Protein AF-A0A151N5B2-F1 (afdb_monomer_lite)

pLDDT: mean 74.44, std 22.33, range [26.2, 98.25]

Sequence (273 aa):
MKNPDKTVPIPEKLSEWAPRPPPEFVRDVMGSSAGAGSGEFHVYRHLRRREYQRQDFMDAMAEKQKLDEEFQKKLERNKMIAEEQTAKRRKKRQKLKEKKLLAKKSKLEQKKEKESDQSQEQQSMASAARPGPAVLSISFIMSSELNVPVDPSTPACCSEPGTKGMDYRDWVRRSYLELVTSNHHSVQALSWRKLYLSRAKLKASSRTSALLSGFAMVAMVEVQLEMQYKYPQMLLIAFSACTTVLVAVHLFALLISTCILPNVEAERTCICF

Organism: Alligator mississippiensis (NCBI:txid8496)

Secondary structure (DSSP, 8-state):
---SSSPP-PPPPPPPP-PPPPPS--S----TT----TTHHHHHHHHHHHHHHHHHHHHHHHHHHHHHHHHHHHHHHHHHHHHHHHHHHHHHHHHHHHHHHHHHHHHHHHHHHHHHTT--S----------------------------------------------HHHHHHHHHHHHHHHHHHHHHHHHHHHHHHHHHHHHHHHHHHHHHHHHHHHHHHH----TTS---HHHHHHHHHHHHHHHHHHHHHHHHHHHHHHHHHHHHHTT--

Radius of gyration: 46.11 Å; chains: 1; bounding box: 113×101×115 Å

Foldseek 3Di:
DVDPPDDDDDDDDDDDDAQDDDDPDDPPDDDPPDDDDPCVVVVCVVVVVSVVVNVVVVVVVVVVVVVVVVVVVVVVVVVVVVVVVVVVVVVVVVVVVVVVVVVVVVVVVVVVVVVVVVPPDDDDDDDDDDDDDDDDDDDDDDDDDDDDDDDDDDDDDDDDDDPPDQDVVNVVVVVVVVVVVVVVVVVVVVVVVVLVVVVVCLVVLLVVLVVVLVVVVVVVVVPPPDPPDDDDPVVVVVVVVVNVVSVVVSVVSVVCSVVVVCVSVVVVVVVVD

Structure (mmCIF, N/CA/C/O backbone):
data_AF-A0A151N5B2-F1
#
_entry.id   AF-A0A151N5B2-F1
#
loop_
_atom_site.group_PDB
_atom_site.id
_atom_site.type_symbol
_atom_site.label_atom_id
_atom_site.label_alt_id
_atom_site.label_comp_id
_atom_site.label_asym_id
_atom_site.label_entity_id
_atom_site.label_seq_id
_atom_site.pdbx_PDB_ins_code
_atom_site.Cartn_x
_atom_site.Cartn_y
_atom_site.Cartn_z
_atom_site.occupancy
_atom_site.B_iso_or_equiv
_atom_site.auth_seq_id
_atom_site.auth_comp_id
_atom_site.auth_asym_id
_atom_site.auth_atom_id
_atom_site.pdbx_PDB_model_num
ATOM 1 N N . MET A 1 1 ? -52.569 -18.356 -12.557 1.00 65.75 1 MET A N 1
ATOM 2 C CA . MET A 1 1 ? -51.174 -18.537 -13.024 1.00 65.75 1 MET A CA 1
ATOM 3 C C . MET A 1 1 ? -51.144 -19.588 -14.118 1.00 65.75 1 MET A C 1
ATOM 5 O O . MET A 1 1 ? -51.869 -20.562 -13.998 1.00 65.75 1 MET A O 1
ATOM 9 N N . LYS A 1 2 ? -50.338 -19.394 -15.172 1.00 86.00 2 LYS A N 1
ATOM 10 C CA . LYS A 1 2 ? -50.250 -20.341 -16.301 1.00 86.00 2 LYS A CA 1
ATOM 11 C C . LYS A 1 2 ? -49.491 -21.638 -15.967 1.00 86.00 2 LYS A C 1
ATOM 13 O O . LYS A 1 2 ? -49.778 -22.638 -16.597 1.00 86.00 2 LYS A O 1
ATOM 18 N N . ASN A 1 3 ? -48.578 -21.624 -14.984 1.00 85.12 3 ASN A N 1
ATOM 19 C CA . ASN A 1 3 ? -47.790 -22.786 -14.540 1.00 85.12 3 ASN A CA 1
ATOM 20 C C . ASN A 1 3 ? -47.617 -22.757 -13.005 1.00 85.12 3 ASN A C 1
ATOM 22 O O . ASN A 1 3 ? -46.741 -22.033 -12.531 1.00 85.12 3 ASN A O 1
ATOM 26 N N . PRO A 1 4 ? -48.457 -23.460 -12.228 1.00 83.50 4 PRO A N 1
ATOM 27 C CA . PRO A 1 4 ? -48.393 -23.450 -10.763 1.00 83.50 4 PRO A CA 1
ATOM 28 C C . PRO A 1 4 ? -47.302 -24.365 -10.178 1.00 83.50 4 PRO A C 1
ATOM 30 O O . PRO A 1 4 ? -46.774 -24.046 -9.120 1.00 83.50 4 PRO A O 1
ATOM 33 N N . ASP A 1 5 ? -46.913 -25.436 -10.877 1.00 89.44 5 ASP A N 1
ATOM 34 C CA . ASP A 1 5 ? -45.924 -26.419 -10.387 1.00 89.44 5 ASP A CA 1
ATOM 35 C C . ASP A 1 5 ? -44.463 -25.998 -10.623 1.00 89.44 5 ASP A C 1
ATOM 37 O O . ASP A 1 5 ? -43.523 -26.642 -10.156 1.00 89.44 5 ASP A O 1
ATOM 41 N N . LYS A 1 6 ? -44.242 -24.908 -11.367 1.00 87.50 6 LYS A N 1
ATOM 42 C CA . LYS A 1 6 ? -42.899 -24.388 -11.629 1.00 87.50 6 LYS A CA 1
ATOM 43 C C . LYS A 1 6 ? -42.409 -23.626 -10.399 1.00 87.50 6 LYS A C 1
ATOM 45 O O . LYS A 1 6 ? -42.968 -22.583 -10.060 1.00 87.50 6 LYS A O 1
ATOM 50 N N . THR A 1 7 ? -41.339 -24.110 -9.770 1.00 84.25 7 THR A N 1
ATOM 51 C CA . THR A 1 7 ? -40.700 -23.407 -8.652 1.00 84.25 7 THR A CA 1
ATOM 52 C C . THR A 1 7 ? -40.259 -22.010 -9.086 1.00 84.25 7 THR A C 1
ATOM 54 O O . THR A 1 7 ? -39.689 -21.806 -10.162 1.00 84.25 7 THR A O 1
ATOM 57 N N . VAL A 1 8 ? -40.573 -21.017 -8.255 1.00 83.94 8 VAL A N 1
ATOM 58 C CA . VAL A 1 8 ? -40.179 -19.629 -8.501 1.00 83.94 8 VAL A CA 1
ATOM 59 C C . VAL A 1 8 ? -38.698 -19.490 -8.140 1.00 83.94 8 VAL A C 1
ATOM 61 O O . VAL A 1 8 ? -38.343 -19.778 -6.996 1.00 83.94 8 VAL A O 1
ATOM 64 N N . PRO A 1 9 ? -37.822 -19.058 -9.066 1.00 85.44 9 PRO A N 1
ATOM 65 C CA . PRO A 1 9 ? -36.424 -18.818 -8.742 1.00 85.44 9 PRO A CA 1
ATOM 66 C C . PRO A 1 9 ? -36.327 -17.576 -7.851 1.00 85.44 9 PRO A C 1
ATOM 68 O O . PRO A 1 9 ? -36.446 -16.445 -8.322 1.00 85.44 9 PRO A O 1
ATOM 71 N N . ILE A 1 10 ? -36.143 -17.793 -6.549 1.00 87.25 10 ILE A N 1
ATOM 72 C CA . ILE A 1 10 ? -35.771 -16.730 -5.616 1.00 87.25 10 ILE A CA 1
ATOM 73 C C . ILE A 1 10 ? -34.287 -16.438 -5.861 1.00 87.25 10 ILE A C 1
ATOM 75 O O . ILE A 1 10 ? -33.490 -17.376 -5.808 1.00 87.25 10 ILE A O 1
ATOM 79 N N . PRO A 1 11 ? -33.891 -15.184 -6.147 1.00 86.62 11 PRO A N 1
ATOM 80 C CA . PRO A 1 11 ? -32.489 -14.859 -6.355 1.00 86.62 11 PRO A CA 1
ATOM 81 C C . PRO A 1 11 ? -31.681 -15.195 -5.102 1.00 86.62 11 PRO A C 1
ATOM 83 O O . PRO A 1 11 ? -31.911 -14.631 -4.030 1.00 86.62 11 PRO A O 1
ATOM 86 N N . GLU A 1 12 ? -30.736 -16.120 -5.233 1.00 86.50 12 GLU A N 1
ATOM 87 C CA . GLU A 1 12 ? -29.731 -16.342 -4.200 1.00 86.50 12 GLU A CA 1
ATOM 88 C C . GLU A 1 12 ? -28.849 -15.097 -4.061 1.00 86.50 12 GLU A C 1
ATOM 90 O O . GLU A 1 12 ? -28.750 -14.272 -4.978 1.00 86.50 12 GLU A O 1
ATOM 95 N N . LYS A 1 13 ? -28.196 -14.945 -2.902 1.00 88.69 13 LYS A N 1
ATOM 96 C CA . LYS A 1 13 ? -27.242 -13.851 -2.698 1.00 88.69 13 LYS A CA 1
ATOM 97 C C . LYS A 1 13 ? -26.213 -13.867 -3.833 1.00 88.69 13 LYS A C 1
ATOM 99 O O . LYS A 1 13 ? -25.568 -14.884 -4.082 1.00 88.69 13 LYS A O 1
ATOM 104 N N . LEU A 1 14 ? -26.072 -12.741 -4.527 1.00 88.62 14 LEU A N 1
ATOM 105 C CA . LEU A 1 14 ? -25.078 -12.615 -5.585 1.00 88.62 14 LEU A CA 1
ATOM 106 C C . LEU A 1 14 ? -23.693 -12.843 -4.974 1.00 88.62 14 LEU A C 1
ATOM 108 O O . LEU A 1 14 ? -23.345 -12.219 -3.970 1.00 88.62 14 LEU A O 1
ATOM 112 N N . SER A 1 15 ? -22.916 -13.750 -5.568 1.00 85.44 15 SER A N 1
ATOM 113 C CA . SER A 1 15 ? -21.500 -13.880 -5.229 1.00 85.44 15 SER A CA 1
ATOM 114 C C . SER A 1 15 ? -20.824 -12.544 -5.494 1.00 85.44 15 SER A C 1
ATOM 116 O O . SER A 1 15 ? -20.953 -11.991 -6.589 1.00 85.44 15 SER A O 1
ATOM 118 N N . GLU A 1 16 ? -20.074 -12.047 -4.515 1.00 87.00 16 GLU A N 1
ATOM 119 C CA . GLU A 1 16 ? -19.197 -10.905 -4.743 1.00 87.00 16 GLU A CA 1
ATOM 120 C C . GLU A 1 16 ? -18.199 -11.273 -5.850 1.00 87.00 16 GLU A C 1
ATOM 122 O O . GLU A 1 16 ? -17.770 -12.428 -5.973 1.00 87.00 16 GLU A O 1
ATOM 127 N N . TRP A 1 17 ? -17.894 -10.306 -6.716 1.00 88.12 17 TRP A N 1
ATOM 128 C CA . TRP A 1 17 ? -16.917 -10.515 -7.774 1.00 88.12 17 TRP A CA 1
ATOM 129 C C . TRP A 1 17 ? -15.559 -10.793 -7.129 1.00 88.12 17 TRP A C 1
ATOM 131 O O . TRP A 1 17 ? -15.080 -9.980 -6.345 1.00 88.12 17 TRP A O 1
ATOM 141 N N . ALA A 1 18 ? -14.951 -11.928 -7.462 1.00 90.69 18 ALA A N 1
ATOM 142 C CA . ALA A 1 18 ? -13.637 -12.313 -6.970 1.00 90.69 18 ALA A CA 1
ATOM 143 C C . ALA A 1 18 ? -12.657 -12.455 -8.143 1.00 90.69 18 ALA A C 1
ATOM 145 O O . ALA A 1 18 ? -13.041 -12.952 -9.214 1.00 90.69 18 ALA A O 1
ATOM 146 N N . PRO A 1 19 ? -11.382 -12.059 -7.966 1.00 92.69 19 PRO A N 1
ATOM 147 C CA . PRO A 1 19 ? -10.365 -12.295 -8.971 1.00 92.69 19 PRO A CA 1
ATOM 148 C C . PRO A 1 19 ? -10.234 -13.799 -9.208 1.00 92.69 19 PRO A C 1
ATOM 150 O O . PRO A 1 19 ? -10.258 -14.614 -8.285 1.00 92.69 19 PRO A O 1
ATOM 153 N N . ARG A 1 20 ? -10.110 -14.180 -10.479 1.00 90.69 20 ARG A N 1
ATOM 154 C CA . ARG A 1 20 ? -9.935 -15.585 -10.850 1.00 90.69 20 ARG A CA 1
ATOM 155 C C . ARG A 1 20 ? -8.595 -16.081 -10.297 1.00 90.69 20 ARG A C 1
ATOM 157 O O . ARG A 1 20 ? -7.610 -15.347 -10.418 1.00 90.69 20 ARG A O 1
ATOM 164 N N . PRO A 1 21 ? -8.533 -17.303 -9.740 1.00 91.50 21 PRO A N 1
ATOM 165 C CA . PRO A 1 21 ? -7.261 -17.865 -9.318 1.00 91.50 21 PRO A CA 1
ATOM 166 C C . PRO A 1 21 ? -6.320 -17.964 -10.529 1.00 91.50 21 PRO A C 1
ATOM 168 O O . PRO A 1 21 ? -6.788 -18.228 -11.646 1.00 91.50 21 PRO A O 1
ATOM 171 N N . PRO A 1 22 ? -5.014 -17.711 -10.343 1.00 91.25 22 PRO A N 1
ATOM 172 C CA . PRO A 1 22 ? -4.045 -17.881 -11.414 1.00 91.25 22 PRO A CA 1
ATOM 173 C C . PRO A 1 22 ? -4.039 -19.345 -11.887 1.00 91.25 22 PRO A C 1
ATOM 175 O O . PRO A 1 22 ? -4.263 -20.247 -11.077 1.00 91.25 22 PRO A O 1
ATOM 178 N N . PRO A 1 23 ? -3.824 -19.599 -13.190 1.00 92.50 23 PRO A N 1
ATOM 179 C CA . PRO A 1 23 ? -3.704 -20.961 -13.693 1.00 92.50 23 PRO A CA 1
ATOM 180 C C . PRO A 1 23 ? -2.487 -21.642 -13.060 1.00 92.50 23 PRO A C 1
ATOM 182 O O . PRO A 1 23 ? -1.436 -21.023 -12.922 1.00 92.50 23 PRO A O 1
ATOM 185 N N . GLU A 1 24 ? -2.637 -22.915 -12.700 1.00 93.50 24 GLU A N 1
ATOM 186 C CA . GLU A 1 24 ? -1.578 -23.689 -12.043 1.00 93.50 24 GLU A CA 1
ATOM 187 C C . GLU A 1 24 ? -0.380 -23.933 -12.972 1.00 93.50 24 GLU A C 1
ATOM 189 O O . GLU A 1 24 ? 0.768 -23.774 -12.571 1.00 93.50 24 GLU A O 1
ATOM 194 N N . PHE A 1 25 ? -0.650 -24.255 -14.241 1.00 93.00 25 PHE A N 1
ATOM 195 C CA . PHE A 1 25 ? 0.376 -24.510 -15.246 1.00 93.00 25 PHE A CA 1
ATOM 196 C C . PHE A 1 25 ? 0.172 -23.622 -16.467 1.00 93.00 25 PHE A C 1
ATOM 198 O O . PHE A 1 25 ? -0.888 -23.637 -17.101 1.00 93.00 25 PHE A O 1
ATOM 205 N N . VAL A 1 26 ? 1.222 -22.891 -16.825 1.00 90.75 26 VAL A N 1
ATOM 206 C CA . VAL A 1 26 ? 1.322 -22.140 -18.078 1.00 90.75 26 VAL A CA 1
ATOM 207 C C . VAL A 1 26 ? 2.091 -23.020 -19.060 1.00 90.75 26 VAL A C 1
ATOM 209 O O . VAL A 1 26 ? 3.215 -23.427 -18.779 1.00 90.75 26 VAL A O 1
ATOM 212 N N . ARG A 1 27 ? 1.457 -23.399 -20.173 1.00 93.50 27 ARG A N 1
ATOM 213 C CA . ARG A 1 27 ? 2.009 -24.387 -21.125 1.00 93.50 27 ARG A CA 1
ATOM 214 C C . ARG A 1 27 ? 2.797 -23.740 -22.263 1.00 93.50 27 ARG A C 1
ATOM 216 O O . ARG A 1 27 ? 3.576 -24.406 -22.928 1.00 93.50 27 ARG A O 1
ATOM 223 N N . ASP A 1 28 ? 2.570 -22.457 -22.481 1.00 88.56 28 ASP A N 1
ATOM 224 C CA . ASP A 1 28 ? 3.069 -21.618 -23.568 1.00 88.56 28 ASP A CA 1
ATOM 225 C C . ASP A 1 28 ? 4.294 -20.783 -23.158 1.00 88.56 28 ASP A C 1
ATOM 227 O O . ASP A 1 28 ? 4.573 -19.738 -23.741 1.00 88.56 28 ASP A O 1
ATOM 231 N N . VAL A 1 29 ? 5.048 -21.245 -22.155 1.00 88.06 29 VAL A N 1
ATOM 232 C CA . VAL A 1 29 ? 6.272 -20.574 -21.704 1.00 88.06 29 VAL A CA 1
ATOM 233 C C . VAL A 1 29 ? 7.369 -20.757 -22.754 1.00 88.06 29 VAL A C 1
ATOM 235 O O . VAL A 1 29 ? 7.849 -21.867 -22.987 1.00 88.06 29 VAL A O 1
ATOM 238 N N . MET A 1 30 ? 7.776 -19.656 -23.385 1.00 87.62 30 MET A N 1
ATOM 239 C CA . MET A 1 30 ? 8.939 -19.619 -24.272 1.00 87.62 30 MET A CA 1
ATOM 240 C C . MET A 1 30 ? 10.235 -19.515 -23.446 1.00 87.62 30 MET A C 1
ATOM 242 O O . MET A 1 30 ? 10.222 -19.002 -22.329 1.00 87.62 30 MET A O 1
ATOM 246 N N . GLY A 1 31 ? 11.352 -20.037 -23.969 1.00 91.38 31 GLY A N 1
ATOM 247 C CA . GLY A 1 31 ? 12.619 -20.141 -23.231 1.00 91.38 31 GLY A CA 1
ATOM 248 C C . GLY A 1 31 ? 13.131 -18.807 -22.667 1.00 91.38 31 GLY A C 1
ATOM 249 O O . GLY A 1 31 ? 12.944 -17.757 -23.272 1.00 91.38 31 GLY A O 1
ATOM 250 N N . SER A 1 32 ? 13.831 -18.851 -21.529 1.00 89.50 32 SER A N 1
ATOM 251 C CA . SER A 1 32 ? 14.216 -17.655 -20.757 1.00 89.50 32 SER A CA 1
ATOM 252 C C . SER A 1 32 ? 15.146 -16.677 -21.487 1.00 89.50 32 SER A C 1
ATOM 254 O O . SER A 1 32 ? 15.187 -15.502 -21.138 1.00 89.50 32 SER A O 1
ATOM 256 N N . SER A 1 33 ? 15.907 -17.149 -22.478 1.00 90.19 33 SER A N 1
ATOM 257 C CA . SER A 1 33 ? 16.785 -16.329 -23.328 1.00 90.19 33 SER A CA 1
ATOM 258 C C . SER A 1 33 ? 16.165 -15.978 -24.685 1.00 90.19 33 SER A C 1
ATOM 260 O O . SER A 1 33 ? 16.836 -15.387 -25.532 1.00 90.19 33 SER A O 1
ATOM 262 N N . ALA A 1 34 ? 14.908 -16.359 -24.924 1.00 89.12 34 ALA A N 1
ATOM 263 C CA . ALA A 1 34 ? 14.230 -16.061 -26.174 1.00 89.12 34 ALA A CA 1
ATOM 264 C C . ALA A 1 34 ? 13.897 -14.562 -26.277 1.00 89.12 34 ALA A C 1
ATOM 266 O O . ALA A 1 34 ? 13.601 -13.896 -25.285 1.00 89.12 34 ALA A O 1
ATOM 267 N N . GLY A 1 35 ? 13.959 -14.021 -27.496 1.00 87.56 35 GLY A N 1
ATOM 268 C CA . GLY A 1 35 ? 13.628 -12.621 -27.766 1.00 87.56 35 GLY A CA 1
ATOM 269 C C . GLY A 1 35 ? 12.133 -12.317 -27.619 1.00 87.56 35 GLY A C 1
ATOM 270 O O . GLY A 1 35 ? 11.296 -13.216 -27.559 1.00 87.56 35 GLY A O 1
ATOM 271 N N . ALA A 1 36 ? 11.784 -11.029 -27.604 1.00 90.56 36 ALA A N 1
ATOM 272 C CA . ALA A 1 36 ? 10.392 -10.592 -27.531 1.00 90.56 36 ALA A CA 1
ATOM 273 C C . ALA A 1 36 ? 9.613 -11.003 -28.796 1.00 90.56 36 ALA A C 1
ATOM 275 O O . ALA A 1 36 ? 9.904 -10.539 -29.899 1.00 90.56 36 ALA A O 1
ATOM 276 N N . GLY A 1 37 ? 8.613 -11.870 -28.626 1.00 90.00 37 GLY A N 1
ATOM 277 C CA . GLY A 1 37 ? 7.688 -12.256 -29.692 1.00 90.00 37 GLY A CA 1
ATOM 278 C C . GLY A 1 37 ? 6.615 -11.192 -29.952 1.00 90.00 37 GLY A C 1
ATOM 279 O O . GLY A 1 37 ? 6.340 -10.337 -29.111 1.00 90.00 37 GLY A O 1
ATOM 280 N N . SER A 1 38 ? 5.936 -11.275 -31.098 1.00 93.56 38 SER A N 1
ATOM 281 C CA . SER A 1 38 ? 4.848 -10.349 -31.465 1.00 93.56 38 SER A CA 1
ATOM 282 C C . SER A 1 38 ? 3.644 -10.396 -30.507 1.00 93.56 38 SER A C 1
ATOM 284 O O . SER A 1 38 ? 2.932 -9.404 -30.357 1.00 93.56 38 SER A O 1
ATOM 286 N N . GLY A 1 39 ? 3.422 -11.530 -29.833 1.00 92.62 39 GLY A N 1
ATOM 287 C CA . GLY A 1 39 ? 2.338 -11.726 -28.865 1.00 92.62 39 GLY A CA 1
ATOM 288 C C . GLY A 1 39 ? 2.644 -11.257 -27.438 1.00 92.62 39 GLY A C 1
ATOM 289 O O . GLY A 1 39 ? 1.712 -11.076 -26.652 1.00 92.62 39 GLY A O 1
ATOM 290 N N . GLU A 1 40 ? 3.913 -11.005 -27.101 1.00 92.06 40 GLU A N 1
ATOM 291 C CA . GLU A 1 40 ? 4.349 -10.750 -25.718 1.00 92.06 40 GLU A CA 1
ATOM 292 C C . GLU A 1 40 ? 3.716 -9.475 -25.138 1.00 92.06 40 GLU A C 1
ATOM 294 O O . GLU A 1 40 ? 3.290 -9.427 -23.983 1.00 92.06 40 GLU A O 1
ATOM 299 N N . PHE A 1 41 ? 3.528 -8.449 -25.976 1.00 94.69 41 PHE A N 1
ATOM 300 C CA . PHE A 1 41 ? 2.840 -7.222 -25.574 1.00 94.69 41 PHE A CA 1
ATOM 301 C C . PHE A 1 41 ? 1.401 -7.481 -25.098 1.00 94.69 41 PHE A C 1
ATOM 303 O O . PHE A 1 41 ? 0.935 -6.889 -24.119 1.00 94.69 41 PHE A O 1
ATOM 310 N N . HIS A 1 42 ? 0.669 -8.365 -25.779 1.00 95.69 42 HIS A N 1
ATOM 311 C CA . HIS A 1 42 ? -0.695 -8.702 -25.387 1.00 95.69 42 HIS A CA 1
ATOM 312 C C . HIS A 1 42 ? -0.725 -9.553 -24.121 1.00 95.69 42 HIS A C 1
ATOM 314 O O . HIS A 1 42 ? -1.569 -9.291 -23.259 1.00 95.69 42 HIS A O 1
ATOM 320 N N . VAL A 1 43 ? 0.216 -10.488 -23.967 1.00 93.56 43 VAL A N 1
ATOM 321 C CA . VAL A 1 43 ? 0.389 -11.270 -22.734 1.00 93.56 43 VAL A CA 1
ATOM 322 C C . VAL A 1 43 ? 0.607 -10.332 -21.542 1.00 93.56 43 VAL A C 1
ATOM 324 O O . VAL A 1 43 ? -0.181 -10.366 -20.591 1.00 93.56 43 VAL A O 1
ATOM 327 N N . TYR A 1 44 ? 1.557 -9.394 -21.638 1.00 94.88 44 TYR A N 1
ATOM 328 C CA . TYR A 1 44 ? 1.793 -8.375 -20.609 1.00 94.88 44 TYR A CA 1
ATOM 329 C C . TYR A 1 44 ? 0.550 -7.516 -20.328 1.00 94.88 44 TYR A C 1
ATOM 331 O O . TYR A 1 44 ? 0.183 -7.304 -19.170 1.00 94.88 44 TYR A O 1
ATOM 339 N N . ARG A 1 45 ? -0.155 -7.047 -21.369 1.00 97.38 45 ARG A N 1
ATOM 340 C CA . ARG A 1 45 ? -1.379 -6.238 -21.215 1.00 97.38 45 ARG A CA 1
ATOM 341 C C . ARG A 1 45 ? -2.461 -6.980 -20.423 1.00 97.38 45 ARG A C 1
ATOM 343 O O . ARG A 1 45 ? -3.130 -6.370 -19.586 1.00 97.38 45 ARG A O 1
ATOM 350 N N . HIS A 1 46 ? -2.662 -8.270 -20.693 1.00 95.38 46 HIS A N 1
ATOM 351 C CA . HIS A 1 46 ? -3.639 -9.095 -19.982 1.00 95.38 46 HIS A CA 1
ATOM 352 C C . HIS A 1 46 ? -3.200 -9.404 -18.548 1.00 95.38 46 HIS A C 1
ATOM 354 O O . HIS A 1 46 ? -4.021 -9.295 -17.635 1.00 95.38 46 HIS A O 1
ATOM 360 N N . LEU A 1 47 ? -1.919 -9.721 -18.341 1.00 95.12 47 LEU A N 1
ATOM 361 C CA . LEU A 1 47 ? -1.353 -9.983 -17.020 1.00 95.12 47 LEU A CA 1
ATOM 362 C C . LEU A 1 47 ? -1.443 -8.750 -16.114 1.00 95.12 47 LEU A C 1
ATOM 364 O O . LEU A 1 47 ? -1.972 -8.840 -15.010 1.00 95.12 47 LEU A O 1
ATOM 368 N N . ARG A 1 48 ? -1.030 -7.578 -16.613 1.00 97.62 48 ARG A N 1
ATOM 369 C CA . ARG A 1 48 ? -1.090 -6.308 -15.875 1.00 97.62 48 ARG A CA 1
ATOM 370 C C . ARG A 1 48 ? -2.516 -5.955 -15.463 1.00 97.62 48 ARG A C 1
ATOM 372 O O . ARG A 1 48 ? -2.743 -5.545 -14.331 1.00 97.62 48 ARG A O 1
ATOM 379 N N . ARG A 1 49 ? -3.487 -6.128 -16.367 1.00 96.88 49 ARG A N 1
ATOM 380 C CA . ARG A 1 49 ? -4.900 -5.869 -16.059 1.00 96.88 49 ARG A CA 1
ATOM 381 C C . ARG A 1 49 ? -5.421 -6.813 -14.977 1.00 96.88 49 ARG A C 1
ATOM 383 O O . ARG A 1 49 ? -6.093 -6.350 -14.065 1.00 96.88 49 ARG A O 1
ATOM 390 N N . ARG A 1 50 ? -5.109 -8.109 -15.075 1.00 95.69 50 ARG A N 1
ATOM 391 C CA . ARG A 1 50 ? -5.511 -9.108 -14.077 1.00 95.69 50 ARG A CA 1
ATOM 392 C C . ARG A 1 50 ? -4.908 -8.794 -12.708 1.00 95.69 50 ARG A C 1
ATOM 394 O O . ARG A 1 50 ? -5.609 -8.898 -11.709 1.00 95.69 50 ARG A O 1
ATOM 401 N N . GLU A 1 51 ? -3.648 -8.371 -12.676 1.00 95.31 51 GLU A N 1
ATOM 402 C CA . GLU A 1 51 ? -2.957 -8.039 -11.432 1.00 95.31 51 GLU A CA 1
ATOM 403 C C . GLU A 1 51 ? -3.502 -6.765 -10.780 1.00 95.31 51 GLU A C 1
ATOM 405 O O . GLU A 1 51 ? -3.746 -6.762 -9.579 1.00 95.31 51 GLU A O 1
ATOM 410 N N . TYR A 1 52 ? -3.793 -5.715 -11.555 1.00 96.06 52 TYR A N 1
ATOM 411 C CA . TYR A 1 52 ? -4.447 -4.513 -11.019 1.00 96.06 52 TYR A CA 1
ATOM 412 C C . TYR A 1 52 ? -5.834 -4.820 -10.466 1.00 96.06 52 TYR A C 1
ATOM 414 O O . TYR A 1 52 ? -6.132 -4.456 -9.340 1.00 96.06 52 TYR A O 1
ATOM 422 N N . GLN A 1 53 ? -6.642 -5.588 -11.198 1.00 95.44 53 GLN A N 1
ATOM 423 C CA . GLN A 1 53 ? -7.952 -6.019 -10.710 1.00 95.44 53 GLN A CA 1
ATOM 424 C C . GLN A 1 53 ? -7.862 -6.844 -9.417 1.00 95.44 53 GLN A C 1
ATOM 426 O O . GLN A 1 53 ? -8.713 -6.716 -8.540 1.00 95.44 53 GLN A O 1
ATOM 431 N N . ARG A 1 54 ? -6.838 -7.697 -9.290 1.00 95.12 54 ARG A N 1
ATOM 432 C CA . ARG A 1 54 ? -6.577 -8.460 -8.065 1.00 95.12 54 ARG A CA 1
ATOM 433 C C . ARG A 1 54 ? -6.184 -7.531 -6.914 1.00 95.12 54 ARG A C 1
ATOM 435 O O . ARG A 1 54 ? -6.690 -7.710 -5.812 1.00 95.12 54 ARG A O 1
ATOM 442 N N . GLN A 1 55 ? -5.307 -6.562 -7.161 1.00 94.38 55 GLN A N 1
ATOM 443 C CA . GLN A 1 55 ? -4.846 -5.613 -6.151 1.00 94.38 55 GLN A CA 1
ATOM 444 C C . GLN A 1 55 ? -5.984 -4.700 -5.671 1.00 94.38 55 GLN A C 1
ATOM 446 O O . GLN A 1 55 ? -6.234 -4.643 -4.471 1.00 94.38 55 GLN A O 1
ATOM 451 N N . ASP A 1 56 ? -6.740 -4.104 -6.596 1.00 95.88 56 ASP A N 1
ATOM 452 C CA . ASP A 1 56 ? -7.895 -3.250 -6.292 1.00 95.88 56 ASP A CA 1
ATOM 453 C C . ASP A 1 56 ? -8.943 -4.002 -5.457 1.00 95.88 56 ASP A C 1
ATOM 455 O O . ASP A 1 56 ? -9.510 -3.452 -4.515 1.00 95.88 56 ASP A O 1
ATOM 459 N N . PHE A 1 57 ? -9.175 -5.286 -5.755 1.00 95.81 57 PHE A N 1
ATOM 460 C CA . PHE A 1 57 ? -10.055 -6.137 -4.954 1.00 95.81 57 PHE A CA 1
ATOM 461 C C . PHE A 1 57 ? -9.540 -6.357 -3.534 1.00 95.81 57 PHE A C 1
ATOM 463 O O . PHE A 1 57 ? -10.308 -6.241 -2.583 1.00 95.81 57 PHE A O 1
ATOM 470 N N . MET A 1 58 ? -8.254 -6.682 -3.381 1.00 93.94 58 MET A N 1
ATOM 471 C CA . MET A 1 58 ? -7.654 -6.890 -2.063 1.00 93.94 58 MET A CA 1
ATOM 472 C C . MET A 1 58 ? -7.727 -5.619 -1.213 1.00 93.94 58 MET A C 1
ATOM 474 O O . MET A 1 58 ? -8.071 -5.696 -0.033 1.00 93.94 58 MET A O 1
ATOM 478 N N . ASP A 1 59 ? -7.457 -4.463 -1.818 1.00 96.50 59 ASP A N 1
ATOM 479 C CA . ASP A 1 59 ? -7.490 -3.172 -1.136 1.00 96.50 59 ASP A CA 1
ATOM 480 C C . ASP A 1 59 ? -8.926 -2.782 -0.752 1.00 96.50 59 ASP A C 1
ATOM 482 O O . ASP A 1 59 ? -9.180 -2.447 0.408 1.00 96.50 59 ASP A O 1
ATOM 486 N N . ALA A 1 60 ? -9.889 -2.934 -1.668 1.00 95.56 60 ALA A N 1
ATOM 487 C CA . ALA A 1 60 ? -11.303 -2.667 -1.400 1.00 95.56 60 ALA A CA 1
ATOM 488 C C . ALA A 1 60 ? -11.884 -3.592 -0.315 1.00 95.56 60 ALA A C 1
ATOM 490 O O . ALA A 1 60 ? -12.620 -3.140 0.564 1.00 95.56 60 ALA A O 1
ATOM 491 N N . MET A 1 61 ? -11.539 -4.884 -0.333 1.00 94.06 61 MET A N 1
ATOM 492 C CA . MET A 1 61 ? -11.973 -5.830 0.699 1.00 94.06 61 MET A CA 1
ATOM 493 C C . MET A 1 61 ? -11.367 -5.503 2.064 1.00 94.06 61 MET A C 1
ATOM 495 O O . MET A 1 61 ? -12.075 -5.550 3.070 1.00 94.06 61 MET A O 1
ATOM 499 N N . ALA A 1 62 ? -10.085 -5.135 2.112 1.00 96.62 62 ALA A N 1
ATOM 500 C CA . ALA A 1 62 ? -9.426 -4.735 3.350 1.00 96.62 62 ALA A CA 1
ATOM 501 C C . ALA A 1 62 ? -10.023 -3.443 3.932 1.00 96.62 62 ALA A C 1
ATOM 503 O O . ALA A 1 62 ? -10.177 -3.329 5.148 1.00 96.62 62 ALA A O 1
ATOM 504 N N . GLU A 1 63 ? -10.373 -2.471 3.088 1.00 96.69 63 GLU A N 1
ATOM 505 C CA . GLU A 1 63 ? -11.046 -1.242 3.516 1.00 96.69 63 GLU A CA 1
ATOM 506 C C . GLU A 1 63 ? -12.450 -1.528 4.061 1.00 96.69 63 GLU A C 1
ATOM 508 O O . GLU A 1 63 ? -12.772 -1.108 5.174 1.00 96.69 63 GLU A O 1
ATOM 513 N N . LYS A 1 64 ? -13.252 -2.317 3.334 1.00 96.44 64 LYS A N 1
ATOM 514 C CA . LYS A 1 64 ? -14.592 -2.737 3.769 1.00 96.44 64 LYS A CA 1
ATOM 515 C C . LYS A 1 64 ? -14.547 -3.448 5.123 1.00 96.44 64 LYS A C 1
ATOM 517 O O . LYS A 1 64 ? -15.289 -3.078 6.026 1.00 96.44 64 LYS A O 1
ATOM 522 N N . GLN A 1 65 ? -13.633 -4.405 5.299 1.00 96.25 65 GLN A N 1
ATOM 523 C CA . GLN A 1 65 ? -13.463 -5.123 6.568 1.00 96.25 65 GLN A CA 1
ATOM 524 C C . GLN A 1 65 ? -13.121 -4.182 7.727 1.00 96.25 65 GLN A C 1
ATOM 526 O O . GLN A 1 65 ? -13.723 -4.282 8.794 1.00 96.25 65 GLN A O 1
ATOM 531 N N . LYS A 1 66 ? -12.205 -3.228 7.522 1.00 97.44 66 LYS A N 1
ATOM 532 C CA . LYS A 1 66 ? -11.856 -2.238 8.553 1.00 97.44 66 LYS A CA 1
ATOM 533 C C . LYS A 1 66 ? -13.056 -1.384 8.949 1.00 97.44 66 LYS A C 1
ATOM 535 O O . LYS A 1 66 ? -13.307 -1.209 10.140 1.00 97.44 66 LYS A O 1
ATOM 540 N N . LEU A 1 67 ? -13.805 -0.882 7.969 1.00 98.00 67 LEU A N 1
ATOM 541 C CA . LEU A 1 67 ? -14.996 -0.068 8.212 1.00 98.00 67 LEU A CA 1
ATOM 542 C C . LEU A 1 67 ? -16.075 -0.859 8.965 1.00 98.00 67 LEU A C 1
ATOM 544 O O . LEU A 1 67 ? -16.646 -0.350 9.933 1.00 98.00 67 LEU A O 1
ATOM 548 N N . ASP A 1 68 ? -16.308 -2.113 8.578 1.00 97.12 68 ASP A N 1
ATOM 549 C CA . ASP A 1 68 ? -17.271 -2.999 9.235 1.00 97.12 68 ASP A CA 1
ATOM 550 C C . ASP A 1 68 ? -16.858 -3.307 10.682 1.00 97.12 68 ASP A C 1
ATOM 552 O O . ASP A 1 68 ? -17.681 -3.225 11.599 1.00 97.12 68 ASP A O 1
ATOM 556 N N . GLU A 1 69 ? -15.577 -3.591 10.926 1.00 97.62 69 GLU A N 1
ATOM 557 C CA . GLU A 1 69 ? -15.046 -3.797 12.274 1.00 97.62 69 GLU A CA 1
ATOM 558 C C . GLU A 1 69 ? -15.170 -2.547 13.151 1.00 97.62 69 GLU A C 1
ATOM 560 O O . GLU A 1 69 ? -15.552 -2.630 14.322 1.00 97.62 69 GLU A O 1
ATOM 565 N N . GLU A 1 70 ? -14.831 -1.373 12.617 1.00 97.69 70 GLU A N 1
ATOM 566 C CA . GLU A 1 70 ? -14.955 -0.102 13.332 1.00 97.69 70 GLU A CA 1
ATOM 567 C C . GLU A 1 70 ? -16.411 0.193 13.691 1.00 97.69 70 GLU A C 1
ATOM 569 O O . GLU A 1 70 ? -16.709 0.625 14.816 1.00 97.69 70 GLU A O 1
ATOM 574 N N . PHE A 1 71 ? -17.321 -0.086 12.759 1.00 98.25 71 PHE A N 1
ATOM 575 C CA . PHE A 1 71 ? -18.752 0.053 12.958 1.00 98.25 71 PHE A CA 1
ATOM 576 C C . PHE A 1 71 ? -19.267 -0.895 14.047 1.00 98.25 71 PHE A C 1
ATOM 578 O O . PHE A 1 71 ? -19.939 -0.448 14.983 1.00 98.25 71 PHE A O 1
ATOM 585 N N . GLN A 1 72 ? -18.892 -2.175 14.000 1.00 97.38 72 GLN A N 1
ATOM 586 C CA . GLN A 1 72 ? -19.264 -3.166 15.015 1.00 97.38 72 GLN A CA 1
ATOM 587 C C . GLN A 1 72 ? -18.736 -2.784 16.401 1.00 97.38 72 GLN A C 1
ATOM 589 O O . GLN A 1 72 ? -19.515 -2.684 17.353 1.00 97.38 72 GLN A O 1
ATOM 594 N N . LYS A 1 73 ? -17.448 -2.430 16.506 1.00 98.00 73 LYS A N 1
ATOM 595 C CA . LYS A 1 73 ? -16.834 -1.952 17.758 1.00 98.00 73 LYS A CA 1
ATOM 596 C C . LYS A 1 73 ? -17.559 -0.719 18.304 1.00 98.00 73 LYS A C 1
ATOM 598 O O . LYS A 1 73 ? -17.688 -0.554 19.519 1.00 98.00 73 LYS A O 1
ATOM 603 N N . LYS A 1 74 ? -18.035 0.177 17.433 1.00 97.69 74 LYS A N 1
ATOM 604 C CA . LYS A 1 74 ? -18.809 1.361 17.837 1.00 97.69 74 LYS A CA 1
ATOM 605 C C . LYS A 1 74 ? -20.187 0.986 18.378 1.00 97.69 74 LYS A C 1
ATOM 607 O O . LYS A 1 74 ? -20.591 1.530 19.406 1.00 97.69 74 LYS A O 1
ATOM 612 N N . LEU A 1 75 ? -20.887 0.053 17.735 1.00 98.06 75 LEU A N 1
ATOM 613 C CA . LEU A 1 75 ? -22.173 -0.451 18.220 1.00 98.06 75 LEU A CA 1
ATOM 614 C C . LEU A 1 75 ? -22.041 -1.131 19.586 1.00 98.06 75 LEU A C 1
ATOM 616 O O . LEU A 1 75 ? -22.836 -0.850 20.481 1.00 98.06 75 LEU A O 1
ATOM 620 N N . GLU A 1 76 ? -21.029 -1.976 19.771 1.00 96.69 76 GLU A N 1
ATOM 621 C CA . GLU A 1 76 ? -20.762 -2.652 21.044 1.00 96.69 76 GLU A CA 1
ATOM 622 C C . GLU A 1 76 ? -20.445 -1.659 22.159 1.00 96.69 76 GLU A C 1
ATOM 624 O O . GLU A 1 76 ? -21.052 -1.721 23.228 1.00 96.69 76 GLU A O 1
ATOM 629 N N . ARG A 1 77 ? -19.583 -0.669 21.893 1.00 97.19 77 ARG A N 1
ATOM 630 C CA . ARG A 1 77 ? -19.303 0.414 22.848 1.00 97.19 77 ARG A CA 1
ATOM 631 C C . ARG A 1 77 ? -20.577 1.144 23.266 1.00 97.19 77 ARG A C 1
ATOM 633 O O . ARG A 1 77 ? -20.793 1.365 24.455 1.00 97.19 77 ARG A O 1
ATOM 640 N N . ASN A 1 78 ? -21.448 1.470 22.314 1.00 97.94 78 ASN A N 1
ATOM 641 C CA . ASN A 1 78 ? -22.709 2.148 22.611 1.00 97.94 78 ASN A CA 1
ATOM 642 C C . ASN A 1 78 ? -23.654 1.274 23.453 1.00 97.94 78 ASN A C 1
ATOM 644 O O . ASN A 1 78 ? -24.264 1.779 24.398 1.00 97.94 78 ASN A O 1
ATOM 648 N N . LYS A 1 79 ? -23.746 -0.031 23.156 1.00 98.06 79 LYS A N 1
ATOM 649 C CA . LYS A 1 79 ? -24.525 -0.995 23.951 1.00 98.06 79 LYS A CA 1
ATOM 650 C C . LYS A 1 79 ? -23.997 -1.092 25.383 1.00 98.06 79 LYS A C 1
ATOM 652 O O . LYS A 1 79 ? -24.774 -0.930 26.320 1.00 98.06 79 LYS A O 1
ATOM 657 N N . MET A 1 80 ? -22.683 -1.238 25.555 1.00 97.25 80 MET A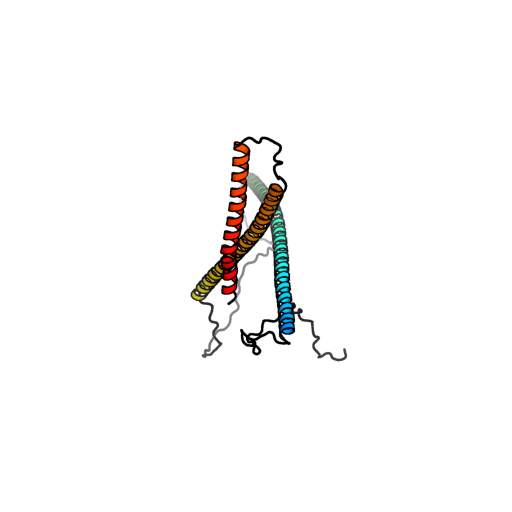 N 1
ATOM 658 C CA . MET A 1 80 ? -22.036 -1.310 26.870 1.00 97.25 80 MET A CA 1
ATOM 659 C C . MET A 1 80 ? -22.283 -0.049 27.704 1.00 97.25 80 MET A C 1
ATOM 661 O O . MET A 1 80 ? -22.640 -0.141 28.878 1.00 97.25 80 MET A O 1
ATOM 665 N N . ILE A 1 81 ? -22.170 1.137 27.096 1.00 97.31 81 ILE A N 1
ATOM 666 C CA . ILE A 1 81 ? -22.464 2.408 27.772 1.00 97.31 81 ILE A CA 1
ATOM 667 C C . ILE A 1 81 ? -23.941 2.459 28.195 1.00 97.31 81 ILE A C 1
ATOM 669 O O . ILE A 1 81 ? -24.249 2.808 29.337 1.00 97.31 81 ILE A O 1
ATOM 673 N N . ALA A 1 82 ? -24.870 2.087 27.310 1.00 97.31 82 ALA A N 1
ATOM 674 C CA . ALA A 1 82 ? -26.299 2.077 27.623 1.00 97.31 82 ALA A CA 1
ATOM 675 C C . ALA A 1 82 ? -26.641 1.091 28.758 1.00 97.31 82 ALA A C 1
ATOM 677 O O . ALA A 1 82 ? -27.427 1.418 29.658 1.00 97.31 82 ALA A O 1
ATOM 678 N N . GLU A 1 83 ? -26.024 -0.090 28.759 1.00 96.75 83 GLU A N 1
ATOM 679 C CA . GLU A 1 83 ? -26.174 -1.098 29.807 1.00 96.75 83 GLU A CA 1
ATOM 680 C C . GLU A 1 83 ? -25.586 -0.639 31.136 1.00 96.75 83 GLU A C 1
ATOM 682 O O . GLU A 1 83 ? -26.249 -0.774 32.164 1.00 96.75 83 GLU A O 1
ATOM 687 N N . GLU A 1 84 ? -24.403 -0.022 31.141 1.00 97.00 84 GLU A N 1
ATOM 688 C CA . GLU A 1 84 ? -23.775 0.499 32.355 1.00 97.00 84 GLU A CA 1
ATOM 689 C C . GLU A 1 84 ? -24.656 1.572 33.010 1.00 97.00 84 GLU A C 1
ATOM 691 O O . GLU A 1 84 ? -24.929 1.530 34.218 1.00 97.00 84 GLU A O 1
ATOM 696 N N . GLN A 1 85 ? -25.175 2.509 32.213 1.00 96.88 85 GLN A N 1
ATOM 697 C CA . GLN A 1 85 ? -26.092 3.541 32.698 1.00 96.88 85 GLN A CA 1
ATOM 698 C C . GLN A 1 85 ? -27.396 2.928 33.224 1.00 96.88 85 GLN A C 1
ATOM 700 O O . GLN A 1 85 ? -27.886 3.294 34.301 1.00 96.88 85 GLN A O 1
ATOM 705 N N . THR A 1 86 ? -27.943 1.944 32.511 1.00 96.06 86 THR A N 1
ATOM 706 C CA . THR A 1 86 ? -29.159 1.231 32.919 1.00 96.06 86 THR A CA 1
ATOM 707 C C . THR A 1 86 ? -28.940 0.425 34.199 1.00 96.06 86 THR A C 1
ATOM 709 O O . THR A 1 86 ? -29.789 0.461 35.093 1.00 96.06 86 THR A O 1
ATOM 712 N N . ALA A 1 87 ? -27.792 -0.236 34.348 1.00 96.31 87 ALA A N 1
ATOM 713 C CA . ALA A 1 87 ? -27.401 -1.003 35.523 1.00 96.31 87 ALA A CA 1
ATOM 714 C C . ALA A 1 87 ? -27.190 -0.094 36.737 1.00 96.31 87 ALA A C 1
ATOM 716 O O . ALA A 1 87 ? -27.713 -0.388 37.813 1.00 96.31 87 ALA A O 1
ATOM 717 N N . LYS A 1 88 ? -26.522 1.058 36.572 1.00 96.00 88 LYS A N 1
ATOM 718 C CA . LYS A 1 88 ? -26.394 2.084 37.624 1.00 96.00 88 LYS A CA 1
ATOM 719 C C . LYS A 1 88 ? -27.771 2.544 38.107 1.00 96.00 88 LYS A C 1
ATOM 721 O O . LYS A 1 88 ? -28.033 2.558 39.313 1.00 96.00 88 LYS A O 1
ATOM 726 N N . ARG A 1 89 ? -28.693 2.855 37.186 1.00 96.00 89 ARG A N 1
ATOM 727 C CA . ARG A 1 89 ? -30.079 3.240 37.519 1.00 96.00 89 ARG A CA 1
ATOM 728 C C . ARG A 1 89 ? -30.859 2.091 38.176 1.00 96.00 89 ARG A C 1
ATOM 730 O O . ARG A 1 89 ? -31.579 2.323 39.147 1.00 96.00 89 ARG A O 1
ATOM 737 N N . ARG A 1 90 ? -30.701 0.850 37.701 1.00 96.44 90 ARG A N 1
ATOM 738 C CA . ARG A 1 90 ? -31.344 -0.355 38.259 1.00 96.44 90 ARG A CA 1
ATOM 739 C C . ARG A 1 90 ? -30.874 -0.631 39.689 1.00 96.44 90 ARG A C 1
ATOM 741 O O . ARG A 1 90 ? -31.726 -0.780 40.562 1.00 96.44 90 ARG A O 1
ATOM 748 N N . LYS A 1 91 ? -29.563 -0.581 39.949 1.00 96.06 91 LYS A N 1
ATOM 749 C CA . LYS A 1 91 ? -28.966 -0.729 41.288 1.00 96.06 91 LYS A CA 1
ATOM 750 C C . LYS A 1 91 ? -29.485 0.336 42.259 1.00 96.06 91 LYS A C 1
ATOM 752 O O . LYS A 1 91 ? -29.864 0.007 43.378 1.00 96.06 91 LYS A O 1
ATOM 757 N N . LYS A 1 92 ? -29.583 1.605 41.829 1.00 95.75 92 LYS A N 1
ATOM 758 C CA . LYS A 1 92 ? -30.187 2.679 42.647 1.00 95.75 92 LYS A CA 1
ATOM 759 C C . LYS A 1 92 ? -31.642 2.363 43.023 1.00 95.75 92 LYS A C 1
ATOM 761 O O . LYS A 1 92 ? -32.012 2.492 44.188 1.00 95.75 92 LYS A O 1
ATOM 766 N N . ARG A 1 93 ? -32.458 1.902 42.063 1.00 95.19 93 ARG A N 1
ATOM 767 C CA . ARG A 1 93 ? -33.857 1.507 42.320 1.00 95.19 93 ARG A CA 1
ATOM 768 C C . ARG A 1 93 ? -33.971 0.295 43.248 1.00 95.19 93 ARG A C 1
ATOM 770 O O . ARG A 1 93 ? -34.851 0.297 44.101 1.00 95.19 93 ARG A O 1
ATOM 777 N N . GLN A 1 94 ? -33.110 -0.712 43.103 1.00 93.81 94 GLN A N 1
ATOM 778 C CA . GLN A 1 94 ? -33.093 -1.898 43.971 1.00 93.81 94 GLN A CA 1
ATOM 779 C C . GLN A 1 94 ? -32.749 -1.532 45.416 1.00 93.81 94 GLN A C 1
ATOM 781 O O . GLN A 1 94 ? -33.548 -1.818 46.300 1.00 93.81 94 GLN A O 1
ATOM 786 N N . LYS A 1 95 ? -31.677 -0.759 45.639 1.00 96.00 95 LYS A N 1
ATOM 787 C CA . LYS A 1 95 ? -31.320 -0.252 46.975 1.00 96.00 95 LYS A CA 1
ATOM 788 C C . LYS A 1 95 ? -32.461 0.540 47.620 1.00 96.00 95 LYS A C 1
ATOM 790 O O . LYS A 1 95 ? -32.717 0.413 48.814 1.00 96.00 95 LYS A O 1
ATOM 795 N N . LEU A 1 96 ? -33.177 1.357 46.839 1.00 94.19 96 LEU A N 1
ATOM 796 C CA . LEU A 1 96 ? -34.346 2.084 47.339 1.00 94.19 96 LEU A CA 1
ATOM 797 C C . LEU A 1 96 ? -35.511 1.140 47.693 1.00 94.19 96 LEU A C 1
ATOM 799 O O . LEU A 1 96 ? -36.173 1.355 48.707 1.00 94.19 96 LEU A O 1
ATOM 803 N N . LYS A 1 97 ? -35.769 0.103 46.882 1.00 96.38 97 LYS A N 1
ATOM 804 C CA . LYS A 1 97 ? -36.788 -0.923 47.168 1.00 96.38 97 LYS A CA 1
ATOM 805 C C . LYS A 1 97 ? -36.452 -1.714 48.434 1.00 96.38 97 LYS A C 1
ATOM 807 O O . LYS A 1 97 ? -37.325 -1.862 49.281 1.00 96.38 97 LYS A O 1
ATOM 812 N N . GLU A 1 98 ? -35.207 -2.153 48.592 1.00 94.75 98 GLU A N 1
ATOM 813 C CA . GLU A 1 98 ? -34.719 -2.869 49.779 1.00 94.75 98 GLU A CA 1
ATOM 814 C C . GLU A 1 98 ? -34.891 -2.029 51.046 1.00 94.75 98 GLU A C 1
ATOM 816 O O . GLU A 1 98 ? -35.512 -2.489 52.001 1.00 94.75 98 GLU A O 1
ATOM 821 N N . LYS A 1 99 ? -34.460 -0.758 51.030 1.00 95.06 99 LYS A N 1
ATOM 822 C CA . LYS A 1 99 ? -34.664 0.170 52.158 1.00 95.06 99 LYS A CA 1
ATOM 823 C C . LYS A 1 99 ? -36.142 0.343 52.519 1.00 95.06 99 LYS A C 1
ATOM 825 O O . LYS A 1 99 ? -36.487 0.350 53.697 1.00 95.06 99 LYS A O 1
ATOM 830 N N . LYS A 1 100 ? -37.031 0.455 51.522 1.00 94.56 100 LYS A N 1
ATOM 831 C CA . LYS A 1 100 ? -38.485 0.545 51.753 1.00 94.56 100 LYS A CA 1
ATOM 832 C C . LYS A 1 100 ? -39.059 -0.744 52.345 1.00 94.56 100 LYS A C 1
ATOM 834 O O . LYS A 1 100 ? -39.928 -0.662 53.207 1.00 94.56 100 LYS A O 1
ATOM 839 N N . LEU A 1 101 ? -38.605 -1.912 51.889 1.00 94.19 101 LEU A N 1
ATOM 840 C CA . LEU A 1 101 ? -39.034 -3.205 52.432 1.00 94.19 101 LEU A CA 1
ATOM 841 C C . LEU A 1 101 ? -38.558 -3.390 53.876 1.00 94.19 101 LEU A C 1
ATOM 843 O O . LEU A 1 101 ? -39.363 -3.774 54.716 1.00 94.19 101 LEU A O 1
ATOM 847 N N . LEU A 1 102 ? -37.304 -3.050 54.179 1.00 91.50 102 LEU A N 1
ATOM 848 C CA . LEU A 1 102 ? -36.754 -3.063 55.539 1.00 91.50 102 LEU A CA 1
ATOM 849 C C . LEU A 1 102 ? -37.543 -2.139 56.475 1.00 91.50 102 LEU A C 1
ATOM 851 O O . LEU A 1 102 ? -37.985 -2.578 57.528 1.00 91.50 102 LEU A O 1
ATOM 855 N N . ALA A 1 103 ? -37.817 -0.900 56.055 1.00 92.25 103 ALA A N 1
ATOM 856 C CA . ALA A 1 103 ? -38.620 0.038 56.842 1.00 92.25 103 ALA A CA 1
ATOM 857 C C . ALA A 1 103 ? -40.079 -0.419 57.032 1.00 92.25 103 ALA A C 1
ATOM 859 O O . ALA A 1 103 ? -40.707 -0.095 58.036 1.00 92.25 103 ALA A O 1
ATOM 860 N N . LYS A 1 104 ? -40.654 -1.154 56.068 1.00 93.12 104 LYS A N 1
ATOM 861 C CA . LYS A 1 104 ? -41.974 -1.781 56.239 1.00 93.12 104 LYS A CA 1
ATOM 862 C C . LYS A 1 104 ? -41.922 -2.943 57.229 1.00 93.12 104 LYS A C 1
ATOM 864 O O . LYS A 1 104 ? -42.832 -3.048 58.041 1.00 93.12 104 LYS A O 1
ATOM 869 N N . LYS A 1 105 ? -40.884 -3.786 57.169 1.00 92.12 105 LYS A N 1
ATOM 870 C CA . LYS A 1 105 ? -40.687 -4.907 58.099 1.00 92.12 105 LYS A CA 1
ATOM 871 C C . LYS A 1 105 ? -40.522 -4.416 59.537 1.00 92.12 105 LYS A C 1
ATOM 873 O O . LYS A 1 105 ? -41.282 -4.857 60.387 1.00 92.12 105 LYS A O 1
ATOM 878 N N . SER A 1 106 ? -39.661 -3.426 59.778 1.00 86.00 106 SER A N 1
ATOM 879 C CA . SER A 1 106 ? -39.478 -2.862 61.123 1.00 86.00 106 SER A CA 1
ATOM 880 C C . SER A 1 106 ? -40.747 -2.196 61.672 1.00 86.00 106 SER A C 1
ATOM 882 O O . SER A 1 106 ? -41.049 -2.330 62.852 1.00 86.00 106 SER A O 1
ATOM 884 N N . LYS A 1 107 ? -41.557 -1.536 60.826 1.00 86.88 107 LYS A N 1
ATOM 885 C CA . LYS A 1 107 ? -42.882 -1.021 61.230 1.00 86.88 107 LYS A CA 1
ATOM 886 C C . LYS A 1 107 ? -43.887 -2.129 61.562 1.00 86.88 107 LYS A C 1
ATOM 888 O O . LYS A 1 107 ? -44.752 -1.914 62.405 1.00 86.88 107 LYS A O 1
ATOM 893 N N . LEU A 1 108 ? -43.817 -3.276 60.883 1.00 81.06 108 LEU A N 1
ATOM 894 C CA . LEU A 1 108 ? -44.685 -4.425 61.155 1.00 81.06 108 LEU A CA 1
ATOM 895 C C . LEU A 1 108 ? -44.292 -5.118 62.468 1.00 81.06 108 LEU A C 1
ATOM 897 O O . LEU A 1 108 ? -45.172 -5.508 63.227 1.00 81.06 108 LEU A O 1
ATOM 901 N N . GLU A 1 109 ? -42.990 -5.222 62.746 1.00 77.44 109 GLU A N 1
ATOM 902 C CA . GLU A 1 109 ? -42.446 -5.756 64.004 1.00 77.44 109 GLU A CA 1
ATOM 903 C C . GLU A 1 109 ? -42.809 -4.862 65.195 1.00 77.44 109 GLU A C 1
ATOM 905 O O . GLU A 1 109 ? -43.393 -5.354 66.152 1.00 77.44 109 GLU A O 1
ATOM 910 N N . GLN A 1 110 ? -42.654 -3.537 65.079 1.00 68.81 110 GLN A N 1
ATOM 911 C CA . GLN A 1 110 ? -43.121 -2.593 66.109 1.00 68.81 110 GLN A CA 1
ATOM 912 C C . GLN A 1 110 ? -44.642 -2.630 66.331 1.00 68.81 110 GLN A C 1
ATOM 914 O O . GLN A 1 110 ? -45.120 -2.305 67.417 1.00 68.81 110 GLN A O 1
ATOM 919 N N . LYS A 1 111 ? -45.427 -2.995 65.307 1.00 68.50 111 LYS A N 1
ATOM 920 C CA . LYS A 1 111 ? -46.879 -3.171 65.451 1.00 68.50 111 LYS A CA 1
ATOM 921 C C . LYS A 1 111 ? -47.219 -4.494 66.146 1.00 68.50 111 LYS A C 1
ATOM 923 O O . LYS A 1 111 ? -48.137 -4.504 66.953 1.00 68.50 111 LYS A O 1
ATOM 928 N N . LYS A 1 112 ? -46.457 -5.563 65.887 1.00 61.84 112 LYS A N 1
ATOM 929 C CA . LYS A 1 112 ? -46.572 -6.853 66.587 1.00 61.84 112 LYS A CA 1
ATOM 930 C C . LYS A 1 112 ? -46.171 -6.761 68.061 1.00 61.84 112 LYS A C 1
ATOM 932 O O . LYS A 1 112 ? -46.856 -7.338 68.892 1.00 61.84 112 LYS A O 1
ATOM 937 N N . GLU A 1 113 ? -45.121 -6.008 68.388 1.00 56.59 113 GLU A N 1
ATOM 938 C CA . GLU A 1 113 ? -44.687 -5.798 69.780 1.00 56.59 113 GLU A CA 1
ATOM 939 C C . GLU A 1 113 ? -45.686 -4.939 70.578 1.00 56.59 113 GLU A C 1
ATOM 941 O O . GLU A 1 113 ? -45.954 -5.220 71.742 1.00 56.59 113 GLU A O 1
ATOM 946 N N . LYS A 1 114 ? -46.336 -3.953 69.940 1.00 50.75 114 LYS A N 1
ATOM 947 C CA . LYS A 1 114 ? -47.436 -3.193 70.567 1.00 50.75 114 LYS A CA 1
ATOM 948 C C . LYS A 1 114 ? -48.734 -3.990 70.741 1.00 50.75 114 LYS A C 1
ATOM 950 O O . LYS A 1 114 ? -49.549 -3.621 71.576 1.00 50.75 114 LYS A O 1
ATOM 955 N N . GLU A 1 115 ? -48.938 -5.050 69.964 1.00 48.28 115 GLU A N 1
ATOM 956 C CA . GLU A 1 115 ? -50.093 -5.951 70.094 1.00 48.28 115 GLU A CA 1
ATOM 957 C C . GLU A 1 115 ? -49.840 -7.039 71.162 1.00 48.28 115 GLU A C 1
ATOM 959 O O . GLU A 1 115 ? -50.782 -7.505 71.801 1.00 48.28 115 GLU A O 1
ATOM 964 N N . SER A 1 116 ? -48.573 -7.380 71.450 1.00 39.72 116 SER A N 1
ATOM 965 C CA . SER A 1 116 ? -48.206 -8.275 72.561 1.00 39.72 116 SER A CA 1
ATOM 966 C C . SER A 1 116 ? -48.225 -7.618 73.947 1.00 39.72 116 SER A C 1
ATOM 968 O O . SER A 1 116 ? -48.415 -8.329 74.929 1.00 39.72 116 SER A O 1
ATOM 970 N N . ASP A 1 117 ? -48.106 -6.288 74.043 1.00 42.78 117 ASP A N 1
ATOM 971 C CA . ASP A 1 117 ? -48.203 -5.550 75.320 1.00 42.78 117 ASP A CA 1
ATOM 972 C C . ASP A 1 117 ? -49.653 -5.313 75.792 1.00 42.78 117 ASP A C 1
ATOM 974 O O . ASP A 1 117 ? -49.882 -4.879 76.917 1.00 42.78 117 ASP A O 1
ATOM 978 N N . GLN A 1 118 ? -50.656 -5.620 74.962 1.00 38.53 118 GLN A N 1
ATOM 979 C CA . GLN A 1 118 ? -52.077 -5.465 75.308 1.00 38.53 118 GLN A CA 1
ATOM 980 C C . GLN A 1 118 ? -52.766 -6.781 75.716 1.00 38.53 118 GLN A C 1
ATOM 982 O O . GLN A 1 118 ? -53.989 -6.833 75.791 1.00 38.53 118 GLN A O 1
ATOM 987 N N . SER A 1 119 ? -51.996 -7.847 75.976 1.00 37.09 119 SER A N 1
ATOM 988 C CA . SER A 1 119 ? -52.527 -9.193 76.272 1.00 37.09 119 SER A CA 1
ATOM 989 C C . SER A 1 119 ? -52.119 -9.758 77.644 1.00 37.09 119 SER A C 1
ATOM 991 O O . SER A 1 119 ? -52.164 -10.971 77.847 1.00 37.09 119 SER A O 1
ATOM 993 N N . GLN A 1 120 ? -51.752 -8.907 78.608 1.00 34.34 120 GLN A N 1
ATOM 994 C CA . GLN A 1 120 ? -51.613 -9.292 80.019 1.00 34.34 120 GLN A CA 1
ATOM 995 C C . GLN A 1 120 ? -52.683 -8.624 80.894 1.00 34.34 120 GLN A C 1
ATOM 997 O O . GLN A 1 120 ? -52.369 -7.844 81.779 1.00 34.34 120 GLN A O 1
ATOM 1002 N N . GLU A 1 121 ? -53.955 -8.968 80.688 1.00 31.88 121 GLU A N 1
ATOM 1003 C CA . GLU A 1 121 ? -54.896 -9.070 81.808 1.00 31.88 121 GLU A CA 1
ATOM 1004 C C . GLU A 1 121 ? -56.044 -10.035 81.469 1.00 31.88 121 GLU A C 1
ATOM 1006 O O . GLU A 1 121 ? -56.670 -9.935 80.419 1.00 31.88 121 GLU A O 1
ATOM 1011 N N . GLN A 1 122 ? -56.291 -10.950 82.415 1.00 28.64 122 GLN A N 1
ATOM 1012 C CA . GLN A 1 122 ? -57.449 -11.845 82.586 1.00 28.64 122 GLN A CA 1
ATOM 1013 C C . GLN A 1 122 ? -57.436 -13.234 81.906 1.00 28.64 122 GLN A C 1
ATOM 1015 O O . GLN A 1 122 ? -57.868 -13.447 80.777 1.00 28.64 122 GLN A O 1
ATOM 1020 N N . GLN A 1 123 ? -57.046 -14.233 82.714 1.00 29.88 123 GLN A N 1
ATOM 1021 C CA . GLN A 1 123 ? -57.494 -15.628 82.620 1.00 29.88 123 GLN A CA 1
ATOM 1022 C C . GLN A 1 123 ? -58.843 -15.807 83.347 1.00 29.88 123 GLN A C 1
ATOM 1024 O O . GLN A 1 123 ? -58.930 -15.479 84.527 1.00 29.88 123 GLN A O 1
ATOM 1029 N N . SER A 1 124 ? -59.844 -16.437 82.711 1.00 27.06 124 SER A N 1
ATOM 1030 C CA . SER A 1 124 ? -60.600 -17.559 83.314 1.00 27.06 124 SER A CA 1
ATOM 1031 C C . SER A 1 124 ? -61.447 -18.363 82.294 1.00 27.06 124 SER A C 1
ATOM 1033 O O . SER A 1 124 ? -62.242 -17.819 81.541 1.00 27.06 124 SER A O 1
ATOM 1035 N N . MET A 1 125 ? -61.196 -19.681 82.306 1.00 26.83 125 MET A N 1
ATOM 1036 C CA . MET A 1 125 ? -62.012 -20.884 82.008 1.00 26.83 125 MET A CA 1
ATOM 1037 C C . MET A 1 125 ? -62.868 -21.075 80.722 1.00 26.83 125 MET A C 1
ATOM 1039 O O . MET A 1 125 ? -63.962 -20.554 80.576 1.00 26.83 125 MET A O 1
ATOM 1043 N N . ALA A 1 126 ? -62.380 -22.021 79.899 1.00 31.14 126 ALA A N 1
ATOM 1044 C CA . ALA A 1 126 ? -63.019 -23.210 79.283 1.00 31.14 126 ALA A CA 1
ATOM 1045 C C . ALA A 1 126 ? -64.420 -23.157 78.609 1.00 31.14 126 ALA A C 1
ATOM 1047 O O . ALA A 1 126 ? -65.443 -23.129 79.280 1.00 31.14 126 ALA A O 1
ATOM 1048 N N . SER A 1 127 ? -64.497 -23.452 77.297 1.00 27.86 127 SER A N 1
ATOM 1049 C CA . SER A 1 127 ? -64.774 -24.806 76.744 1.00 27.86 127 SER A CA 1
ATOM 1050 C C . SER A 1 127 ? -65.161 -24.810 75.242 1.00 27.86 127 SER A C 1
ATOM 1052 O O . SER A 1 127 ? -65.854 -23.928 74.758 1.00 27.86 127 SER A O 1
ATOM 1054 N N . ALA A 1 128 ? -64.693 -25.862 74.554 1.00 31.45 128 ALA A N 1
ATOM 1055 C CA . ALA A 1 128 ? -65.237 -26.563 73.377 1.00 31.45 128 ALA A CA 1
ATOM 1056 C C . ALA A 1 128 ? -65.489 -25.883 71.997 1.00 31.45 128 ALA A C 1
ATOM 1058 O O . ALA A 1 128 ? -66.205 -24.903 71.850 1.00 31.45 128 ALA A O 1
ATOM 1059 N N . ALA A 1 129 ? -65.022 -26.627 70.976 1.00 29.34 129 ALA A N 1
ATOM 1060 C CA . ALA A 1 129 ? -65.444 -26.720 69.566 1.00 29.34 129 ALA A CA 1
ATOM 1061 C C . ALA A 1 129 ? -64.768 -25.827 68.489 1.00 29.34 129 ALA A C 1
ATOM 1063 O O . ALA A 1 129 ? -64.849 -24.606 68.461 1.00 29.34 129 ALA A O 1
ATOM 1064 N N . ARG A 1 130 ? -64.130 -26.523 67.537 1.00 29.34 130 ARG A N 1
ATOM 1065 C CA . ARG A 1 130 ? -63.530 -26.116 66.245 1.00 29.34 130 ARG A CA 1
ATOM 1066 C C . ARG A 1 130 ? -64.185 -26.978 65.141 1.00 29.34 130 ARG A C 1
ATOM 1068 O O . ARG A 1 130 ? -64.754 -28.008 65.506 1.00 29.34 130 ARG A O 1
ATOM 1075 N N . PRO A 1 131 ? -63.902 -26.781 63.834 1.00 44.16 131 PRO A N 1
ATOM 1076 C CA . PRO A 1 131 ? -63.562 -25.576 63.042 1.00 44.16 131 PRO A CA 1
ATOM 1077 C C . PRO A 1 131 ? -64.507 -25.483 61.797 1.00 44.16 131 PRO A C 1
ATOM 1079 O O . PRO A 1 131 ? -65.320 -26.371 61.590 1.00 44.16 131 PRO A O 1
ATOM 1082 N N . GLY A 1 132 ? -64.562 -24.505 60.887 1.00 31.48 132 GLY A N 1
ATOM 1083 C CA . GLY A 1 132 ? -63.711 -23.403 60.425 1.00 31.48 132 GLY A CA 1
ATOM 1084 C C . GLY A 1 132 ? -63.719 -23.424 58.875 1.00 31.48 132 GLY A C 1
ATOM 1085 O O . GLY A 1 132 ? -63.436 -24.483 58.319 1.00 31.48 132 GLY A O 1
ATOM 1086 N N . PRO A 1 133 ? -64.036 -22.327 58.153 1.00 45.69 133 PRO A N 1
ATOM 1087 C CA . PRO A 1 133 ? -63.878 -22.260 56.697 1.00 45.69 133 PRO A CA 1
ATOM 1088 C C . PRO A 1 133 ? -62.797 -21.244 56.291 1.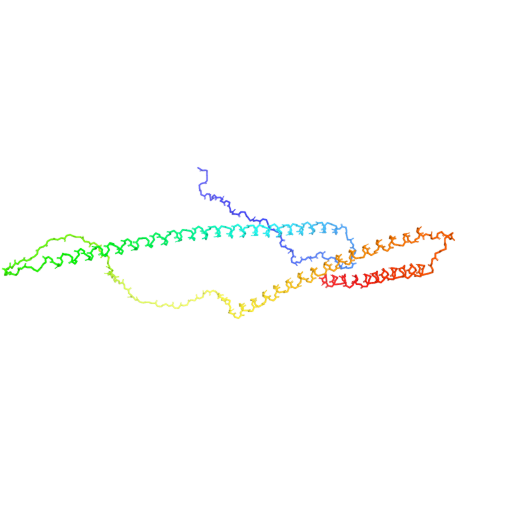00 45.69 133 PRO A C 1
ATOM 1090 O O . PRO A 1 133 ? -62.731 -20.160 56.864 1.00 45.69 133 PRO A O 1
ATOM 1093 N N . ALA A 1 134 ? -61.984 -21.548 55.274 1.00 30.67 134 ALA A N 1
ATOM 1094 C CA . ALA A 1 134 ? -61.378 -20.532 54.407 1.00 30.67 134 ALA A CA 1
ATOM 1095 C C . ALA A 1 134 ? -60.735 -21.146 53.157 1.00 30.67 134 ALA A C 1
ATOM 1097 O O . ALA A 1 134 ? -60.119 -22.207 53.173 1.00 30.67 134 ALA A O 1
ATOM 1098 N N . VAL A 1 135 ? -60.908 -20.392 52.084 1.00 31.89 135 VAL A N 1
ATOM 1099 C CA . VAL A 1 135 ? -60.550 -20.606 50.688 1.00 31.89 135 VAL A CA 1
ATOM 1100 C C . VAL A 1 135 ? -59.093 -20.253 50.355 1.00 31.89 135 VAL A C 1
ATOM 1102 O O . VAL A 1 135 ? -58.503 -19.359 50.952 1.00 31.89 135 VAL A O 1
ATOM 1105 N N . LEU A 1 136 ? -58.602 -20.944 49.319 1.00 33.00 136 LEU A N 1
ATOM 1106 C CA . LEU A 1 136 ? -57.580 -20.605 48.315 1.00 33.00 136 LEU A CA 1
ATOM 1107 C C . LEU A 1 136 ? -56.294 -19.860 48.729 1.00 33.00 136 LEU A C 1
ATOM 1109 O O . LEU A 1 136 ? -56.254 -18.638 48.849 1.00 33.00 136 LEU A O 1
ATOM 1113 N N . SER A 1 137 ? -55.175 -20.581 48.618 1.00 29.59 137 SER A N 1
ATOM 1114 C CA . SER A 1 137 ? -53.998 -20.084 47.893 1.00 29.59 137 SER A CA 1
ATOM 1115 C C . SER A 1 137 ? -53.297 -21.241 47.170 1.00 29.59 137 SER A C 1
ATOM 1117 O O . SER A 1 137 ? -53.097 -22.315 47.727 1.00 29.59 137 SER A O 1
ATOM 1119 N N . ILE A 1 138 ? -52.999 -21.025 45.887 1.00 31.94 138 ILE A N 1
ATOM 1120 C CA . ILE A 1 138 ? -52.294 -21.952 45.000 1.00 31.94 138 ILE A CA 1
ATOM 1121 C C . ILE A 1 138 ? -50.792 -21.685 45.134 1.00 31.94 138 ILE A C 1
ATOM 1123 O O . ILE A 1 138 ? -50.327 -20.588 44.823 1.00 31.94 138 ILE A O 1
ATOM 1127 N N . SER A 1 139 ? -50.037 -22.704 45.538 1.00 29.16 139 SER A N 1
ATOM 1128 C CA . SER A 1 139 ? -48.584 -22.784 45.379 1.00 29.16 139 SER A CA 1
ATOM 1129 C C . SER A 1 139 ? -48.183 -24.194 44.941 1.00 29.16 139 SER A C 1
ATOM 1131 O O . SER A 1 139 ? -48.341 -25.159 45.679 1.00 29.16 139 SER A O 1
ATOM 1133 N N . PHE A 1 140 ? -47.699 -24.252 43.703 1.00 27.14 140 PHE A N 1
ATOM 1134 C CA . PHE A 1 140 ? -46.633 -25.089 43.143 1.00 27.14 140 PHE A CA 1
ATOM 1135 C C . PHE A 1 140 ? -45.852 -25.994 44.126 1.00 27.14 140 PHE A C 1
ATOM 1137 O O . PHE A 1 140 ? -45.260 -25.453 45.053 1.00 27.14 140 PHE A O 1
ATOM 1144 N N . ILE A 1 141 ? -45.784 -27.315 43.856 1.00 33.00 141 ILE A N 1
ATOM 1145 C CA . ILE A 1 141 ? -44.589 -28.208 43.831 1.00 33.00 141 ILE A CA 1
ATOM 1146 C C . ILE A 1 141 ? -44.977 -29.575 43.195 1.00 33.00 141 ILE A C 1
ATOM 1148 O O . ILE A 1 141 ? -46.121 -30.007 43.273 1.00 33.00 141 ILE A O 1
ATOM 1152 N N . MET A 1 142 ? -43.999 -30.191 42.517 1.00 33.25 142 MET A N 1
ATOM 1153 C CA . MET A 1 142 ? -43.997 -31.376 41.636 1.00 33.25 142 MET A CA 1
ATOM 1154 C C . MET A 1 142 ? -44.474 -32.726 42.224 1.00 33.25 142 MET A C 1
ATOM 1156 O O . MET A 1 142 ? -44.116 -33.046 43.355 1.00 33.25 142 MET A O 1
ATOM 1160 N N . SER A 1 143 ? -45.088 -33.579 41.377 1.00 33.84 143 SER A N 1
ATOM 1161 C CA . SER A 1 143 ? -44.630 -34.948 40.977 1.00 33.84 143 SER A CA 1
ATOM 1162 C C . SER A 1 143 ? -45.781 -35.935 40.675 1.00 33.84 143 SER A C 1
ATOM 1164 O O . SER A 1 143 ? -46.660 -36.120 41.512 1.00 33.84 143 SER A O 1
ATOM 1166 N N . SER A 1 144 ? -45.746 -36.598 39.508 1.00 34.41 144 SER A N 1
ATOM 1167 C CA . SER A 1 144 ? -46.307 -37.941 39.166 1.00 34.41 144 SER A CA 1
ATOM 1168 C C . SER A 1 144 ? -45.911 -38.230 37.699 1.00 34.41 144 SER A C 1
ATOM 1170 O O . SER A 1 144 ? -46.232 -37.430 36.827 1.00 34.41 144 SER A O 1
ATOM 1172 N N . GLU A 1 145 ? -44.964 -39.118 37.379 1.00 34.03 145 GLU A N 1
ATOM 1173 C CA . GLU A 1 145 ? -45.068 -40.588 37.234 1.00 34.03 145 GLU A CA 1
ATOM 1174 C C . GLU A 1 145 ? -46.230 -41.068 36.339 1.00 34.03 145 GLU A C 1
ATOM 1176 O O . GLU A 1 145 ? -47.384 -41.092 36.761 1.00 34.03 145 GLU A O 1
ATOM 1181 N N . LEU A 1 146 ? -45.887 -41.528 35.125 1.00 32.47 146 LEU A N 1
ATOM 1182 C CA . LEU A 1 146 ? -46.597 -42.600 34.424 1.00 32.47 146 LEU A CA 1
ATOM 1183 C C . LEU A 1 146 ? -45.575 -43.521 33.721 1.00 32.47 146 LEU A C 1
ATOM 1185 O O . LEU A 1 146 ? -44.751 -43.080 32.924 1.00 32.47 146 LEU A O 1
ATOM 1189 N N . ASN A 1 147 ? -45.664 -44.795 34.087 1.00 31.83 147 ASN A N 1
ATOM 1190 C CA . ASN A 1 147 ? -44.957 -46.007 33.655 1.00 31.83 147 ASN A CA 1
ATOM 1191 C C . ASN A 1 147 ? -45.471 -46.451 32.248 1.00 31.83 147 ASN A C 1
ATOM 1193 O O . ASN A 1 147 ? -46.630 -46.169 31.945 1.00 31.83 147 ASN A O 1
ATOM 1197 N N . VAL A 1 148 ? -44.720 -47.052 31.301 1.00 30.86 148 VAL A N 1
ATOM 1198 C CA . VAL A 1 148 ? -44.327 -48.489 31.091 1.00 30.86 148 VAL A CA 1
ATOM 1199 C C . VAL A 1 148 ? -43.943 -48.627 29.567 1.00 30.86 148 VAL A C 1
ATOM 1201 O O . VAL A 1 148 ? -44.477 -47.805 28.816 1.00 30.86 148 VAL A O 1
ATOM 1204 N N . PRO A 1 149 ? -43.219 -49.638 28.986 1.00 40.62 149 PRO A N 1
ATOM 1205 C CA . PRO A 1 149 ? -42.233 -50.635 29.463 1.00 40.62 149 PRO A CA 1
ATOM 1206 C C . PRO A 1 149 ? -40.876 -50.654 28.690 1.00 40.62 149 PRO A C 1
ATOM 1208 O O . PRO A 1 149 ? -40.729 -50.128 27.590 1.00 40.62 149 PRO A O 1
ATOM 1211 N N . VAL A 1 150 ? -39.927 -51.403 29.260 1.00 38.94 150 VAL A N 1
ATOM 1212 C CA . VAL A 1 150 ? -38.688 -51.989 28.692 1.00 38.94 150 VAL A CA 1
ATOM 1213 C C . VAL A 1 150 ? -38.994 -53.457 28.283 1.00 38.94 150 VAL A C 1
ATOM 1215 O O . VAL A 1 150 ? -39.843 -54.065 28.931 1.00 38.94 150 VAL A O 1
ATOM 1218 N N . ASP A 1 151 ? -38.520 -54.033 27.159 1.00 28.48 151 ASP A N 1
ATOM 1219 C CA . ASP A 1 151 ? -37.250 -54.799 26.969 1.00 28.48 151 ASP A CA 1
ATOM 1220 C C . ASP A 1 151 ? -37.268 -55.544 25.579 1.00 28.48 151 ASP A C 1
ATOM 1222 O O . ASP A 1 151 ? -38.320 -55.540 24.936 1.00 28.48 151 ASP A O 1
ATOM 1226 N N . PRO A 1 152 ? -36.249 -56.323 25.121 1.00 53.75 152 PRO A N 1
ATOM 1227 C CA . PRO A 1 152 ? -34.916 -55.964 24.597 1.00 53.75 152 PRO A CA 1
ATOM 1228 C C . PRO A 1 152 ? -34.661 -56.516 23.159 1.00 53.75 152 PRO A C 1
ATOM 1230 O O . PRO A 1 152 ? -35.363 -57.418 22.719 1.00 53.75 152 PRO A O 1
ATOM 1233 N N . SER A 1 153 ? -33.631 -56.054 22.425 1.00 29.73 153 SER A N 1
ATOM 1234 C CA . SER A 1 153 ? -32.927 -56.824 21.356 1.00 29.73 153 SER A CA 1
ATOM 1235 C C . SER A 1 153 ? -31.774 -56.027 20.724 1.00 29.73 153 SER A C 1
ATOM 1237 O O . SER A 1 153 ? -31.989 -54.996 20.092 1.00 29.73 153 SER A O 1
ATOM 1239 N N . THR A 1 154 ? -30.544 -56.530 20.842 1.00 37.22 154 THR A N 1
ATOM 1240 C CA . THR A 1 154 ? -29.392 -56.173 19.984 1.00 37.22 154 THR A CA 1
ATOM 1241 C C . THR A 1 154 ? -29.581 -56.801 18.588 1.00 37.22 154 THR A C 1
ATOM 1243 O O . THR A 1 154 ? -30.177 -57.876 18.507 1.00 37.22 154 THR A O 1
ATOM 1246 N N . PRO A 1 155 ? -29.067 -56.207 17.489 1.00 40.94 155 PRO A N 1
ATOM 1247 C CA . PRO A 1 155 ? -27.776 -56.687 16.978 1.00 40.94 155 PRO A CA 1
ATOM 1248 C C . PRO A 1 155 ? -26.867 -55.617 16.326 1.00 40.94 155 PRO A C 1
ATOM 1250 O O . PRO A 1 155 ? -27.299 -54.602 15.797 1.00 40.94 155 PRO A O 1
ATOM 1253 N N . ALA A 1 156 ? -25.570 -55.916 16.410 1.00 30.47 156 ALA A N 1
ATOM 1254 C CA . ALA A 1 156 ? -24.462 -55.691 15.475 1.00 30.47 156 ALA A CA 1
ATOM 1255 C C . ALA A 1 156 ? -24.533 -54.650 14.321 1.00 30.47 156 ALA A C 1
ATOM 1257 O O . ALA A 1 156 ? -25.328 -54.760 13.400 1.00 30.47 156 ALA A O 1
ATOM 1258 N N . CYS A 1 157 ? -23.492 -53.801 14.318 1.00 26.20 157 CYS A N 1
ATOM 1259 C CA . CYS A 1 157 ? -22.597 -53.410 13.208 1.00 26.20 157 CYS A CA 1
ATOM 1260 C C . CYS A 1 157 ? -23.140 -52.723 11.934 1.00 26.20 157 CYS A C 1
ATOM 1262 O O . CYS A 1 157 ? -23.826 -53.339 11.131 1.00 26.20 157 CYS A O 1
ATOM 1264 N N . CYS A 1 158 ? -22.654 -51.504 11.640 1.00 26.28 158 CYS A N 1
ATOM 1265 C CA . CYS A 1 158 ? -21.470 -51.254 10.788 1.00 26.28 158 CYS A CA 1
ATOM 1266 C C . CYS A 1 158 ? -21.487 -49.842 10.130 1.00 26.28 158 CYS A C 1
ATOM 1268 O O . CYS A 1 158 ? -22.477 -49.431 9.537 1.00 26.28 158 CYS A O 1
ATOM 1270 N N . SER A 1 159 ? -20.314 -49.183 10.185 1.00 38.03 159 SER A N 1
ATOM 1271 C CA . SER A 1 159 ? -19.691 -48.223 9.233 1.00 38.03 159 SER A CA 1
ATOM 1272 C C . SER A 1 159 ? -20.309 -46.846 8.897 1.00 38.03 159 SER A C 1
ATOM 1274 O O . SER A 1 159 ? -21.228 -46.766 8.097 1.00 38.03 159 SER A O 1
ATOM 1276 N N . GLU A 1 160 ? -19.627 -45.771 9.333 1.00 30.17 160 GLU A N 1
ATOM 1277 C CA . GLU A 1 160 ? -19.588 -44.424 8.710 1.00 30.17 160 GLU A CA 1
ATOM 1278 C C . GLU A 1 160 ? -18.140 -43.857 8.801 1.00 30.17 160 GLU A C 1
ATOM 1280 O O . GLU A 1 160 ? -17.394 -44.240 9.713 1.00 30.17 160 GLU A O 1
ATOM 1285 N N . PRO A 1 161 ? -17.682 -43.012 7.851 1.00 40.31 161 PRO A N 1
ATOM 1286 C CA . PRO A 1 161 ? -16.269 -42.732 7.606 1.00 40.31 161 PRO A CA 1
ATOM 1287 C C . PRO A 1 161 ? -15.676 -41.699 8.576 1.00 40.31 161 PRO A C 1
ATOM 1289 O O . PRO A 1 161 ? -16.309 -40.734 8.996 1.00 40.31 161 PRO A O 1
ATOM 1292 N N . GLY A 1 162 ? -14.410 -41.925 8.927 1.00 34.66 162 GLY A N 1
ATOM 1293 C CA . GLY A 1 162 ? -13.722 -41.280 10.039 1.00 34.66 162 GLY A CA 1
ATOM 1294 C C . GLY A 1 162 ? -13.567 -39.763 9.934 1.00 34.66 162 GLY A C 1
ATOM 1295 O O . GLY A 1 162 ? -12.736 -39.246 9.189 1.00 34.66 162 GLY A O 1
ATOM 1296 N N . THR A 1 163 ? -14.245 -39.055 10.831 1.00 41.75 163 THR A N 1
ATOM 1297 C CA . THR A 1 163 ? -13.831 -37.737 11.313 1.00 41.75 163 THR A CA 1
ATOM 1298 C C . THR A 1 163 ? -12.612 -37.903 12.223 1.00 41.75 163 THR A C 1
ATOM 1300 O O . THR A 1 163 ? -12.745 -38.115 13.430 1.00 41.75 163 THR A O 1
ATOM 1303 N N . LYS A 1 164 ? -11.396 -37.816 11.669 1.00 49.31 164 LYS A N 1
ATOM 1304 C CA . LYS A 1 164 ? -10.206 -37.578 12.498 1.00 49.31 164 LYS A CA 1
ATOM 1305 C C . LYS A 1 164 ? -10.285 -36.149 13.033 1.00 49.31 164 LYS A C 1
ATOM 1307 O O . LYS A 1 164 ? -9.970 -35.195 12.326 1.00 49.31 164 LYS A O 1
ATOM 1312 N N . GLY A 1 165 ? -10.744 -36.018 14.278 1.00 53.53 165 GLY A N 1
ATOM 1313 C CA . GLY A 1 165 ? -10.593 -34.796 15.058 1.00 53.53 165 GLY A CA 1
ATOM 1314 C C . GLY A 1 165 ? -9.126 -34.378 15.063 1.00 53.53 165 GLY A C 1
ATOM 1315 O O . GLY A 1 165 ? -8.236 -35.222 15.178 1.00 53.53 165 GLY A O 1
ATOM 1316 N N . MET A 1 166 ? -8.882 -33.085 14.861 1.00 65.25 166 MET A N 1
ATOM 1317 C CA . MET A 1 166 ? -7.539 -32.521 14.844 1.00 65.25 166 MET A CA 1
ATOM 1318 C C . MET A 1 166 ? -6.850 -32.836 16.175 1.00 65.25 166 MET A C 1
ATOM 1320 O O . MET A 1 166 ? -7.289 -32.362 17.221 1.00 65.25 166 MET A O 1
ATOM 1324 N N . ASP A 1 167 ? -5.804 -33.658 16.133 1.00 75.88 167 ASP A N 1
ATOM 1325 C CA . ASP A 1 167 ? -5.057 -34.051 17.322 1.00 75.88 167 ASP A CA 1
ATOM 1326 C C . ASP A 1 167 ? -4.412 -32.808 17.959 1.00 75.88 167 ASP A C 1
ATOM 1328 O O . ASP A 1 167 ? -3.967 -31.895 17.255 1.00 75.88 167 ASP A O 1
ATOM 1332 N N . TYR A 1 168 ? -4.346 -32.746 19.291 1.00 69.94 168 TYR A N 1
ATOM 1333 C CA . TYR A 1 168 ? -3.784 -31.596 20.013 1.00 69.94 168 TYR A CA 1
ATOM 1334 C C . TYR A 1 168 ? -2.339 -31.323 19.574 1.00 69.94 168 TYR A C 1
ATOM 1336 O O . TYR A 1 168 ? -1.927 -30.172 19.430 1.00 69.94 168 TYR A O 1
ATOM 1344 N N . ARG A 1 169 ? -1.585 -32.382 19.248 1.00 70.19 169 ARG A N 1
ATOM 1345 C CA . ARG A 1 169 ? -0.257 -32.261 18.633 1.00 70.19 169 ARG A CA 1
ATOM 1346 C C . ARG A 1 169 ? -0.270 -31.525 17.297 1.00 70.19 169 ARG A C 1
ATOM 1348 O O . ARG A 1 169 ? 0.644 -30.744 17.039 1.00 70.19 169 ARG A O 1
ATOM 1355 N N . ASP A 1 170 ? -1.266 -31.768 16.453 1.00 76.06 170 ASP A N 1
ATOM 1356 C CA . ASP A 1 170 ? -1.385 -31.117 15.150 1.00 76.06 170 ASP A CA 1
ATOM 1357 C C . ASP A 1 170 ? -1.886 -29.678 15.282 1.00 76.06 170 ASP A C 1
ATOM 1359 O O . ASP A 1 170 ? -1.423 -28.810 14.542 1.00 76.06 170 ASP A O 1
ATOM 1363 N N . TRP A 1 171 ? -2.743 -29.393 16.268 1.00 80.94 171 TRP A N 1
ATOM 1364 C CA . TRP A 1 171 ? -3.118 -28.022 16.617 1.00 80.94 171 TRP A CA 1
ATOM 1365 C C . TRP A 1 171 ? -1.913 -27.214 17.120 1.00 80.94 171 TRP A C 1
ATOM 1367 O O . TRP A 1 171 ? -1.648 -26.134 16.599 1.00 80.94 171 TRP A O 1
ATOM 1377 N N . VAL A 1 172 ? -1.115 -27.756 18.049 1.00 85.38 172 VAL A N 1
ATOM 1378 C CA . VAL A 1 172 ? 0.110 -27.097 18.543 1.00 85.38 172 VAL A CA 1
ATOM 1379 C C . VAL A 1 172 ? 1.116 -26.888 17.411 1.00 85.38 172 VAL A C 1
ATOM 1381 O O . VAL A 1 172 ? 1.701 -25.813 17.292 1.00 85.38 172 VAL A O 1
ATOM 1384 N N . ARG A 1 173 ? 1.296 -27.889 16.541 1.00 80.50 173 ARG A N 1
ATOM 1385 C CA . ARG A 1 173 ? 2.199 -27.793 15.388 1.00 80.50 173 ARG A CA 1
ATOM 1386 C C . ARG A 1 173 ? 1.739 -26.720 14.395 1.00 80.50 173 ARG A C 1
ATOM 1388 O O . ARG A 1 173 ? 2.581 -25.968 13.917 1.00 80.50 173 ARG A O 1
ATOM 1395 N N . ARG A 1 174 ? 0.434 -26.612 14.111 1.00 80.12 174 ARG A N 1
ATOM 1396 C CA . ARG A 1 174 ? -0.126 -25.562 13.239 1.00 80.12 174 ARG A CA 1
ATOM 1397 C C . ARG A 1 174 ? -0.029 -24.177 13.866 1.00 80.12 174 ARG A C 1
ATOM 1399 O O . ARG A 1 174 ? 0.449 -23.284 13.186 1.00 80.12 174 ARG A O 1
ATOM 1406 N N . SER A 1 175 ? -0.369 -24.017 15.144 1.00 79.88 175 SER A N 1
ATOM 1407 C CA . SER A 1 175 ? -0.224 -22.739 15.859 1.00 79.88 175 SER A CA 1
ATOM 1408 C C . SER A 1 175 ? 1.230 -22.268 15.905 1.00 79.88 175 SER A C 1
ATOM 1410 O O . SER A 1 175 ? 1.508 -21.084 15.733 1.00 79.88 175 SER A O 1
ATOM 1412 N N . TYR A 1 176 ? 2.181 -23.190 16.093 1.00 77.31 176 TYR A N 1
ATOM 1413 C CA . TYR A 1 176 ? 3.605 -22.863 16.037 1.00 77.31 176 TYR A CA 1
ATOM 1414 C C . TYR A 1 176 ? 4.032 -22.452 14.623 1.00 77.31 176 TYR A C 1
ATOM 1416 O O . TYR A 1 176 ? 4.711 -21.441 14.460 1.00 77.31 176 TYR A O 1
ATOM 1424 N N . LEU A 1 177 ? 3.597 -23.191 13.596 1.00 75.06 177 LEU A N 1
ATOM 1425 C CA . LEU A 1 177 ? 3.894 -22.863 12.202 1.00 75.06 177 LEU A CA 1
ATOM 1426 C C . LEU A 1 177 ? 3.304 -21.502 11.809 1.00 75.06 177 LEU A C 1
ATOM 1428 O O . LEU A 1 177 ? 4.005 -20.701 11.207 1.00 75.06 177 LEU A O 1
ATOM 1432 N N . GLU A 1 178 ? 2.063 -21.224 12.214 1.00 74.62 178 GLU A N 1
ATOM 1433 C CA . GLU A 1 178 ? 1.332 -19.985 11.943 1.00 74.62 178 GLU A CA 1
ATOM 1434 C C . GLU A 1 178 ? 1.980 -18.780 12.636 1.00 74.62 178 GLU A C 1
ATOM 1436 O O . GLU A 1 178 ? 2.138 -17.721 12.025 1.00 74.62 178 GLU A O 1
ATOM 1441 N N . LEU A 1 179 ? 2.443 -18.948 13.880 1.00 74.38 179 LEU A N 1
ATOM 1442 C CA . LEU A 1 179 ? 3.202 -17.926 14.601 1.00 74.38 179 LEU A CA 1
ATOM 1443 C C . LEU A 1 179 ? 4.553 -17.653 13.927 1.00 74.38 179 LEU A C 1
ATOM 1445 O O . LEU A 1 179 ? 4.930 -16.493 13.765 1.00 74.38 179 LEU A O 1
ATOM 1449 N N . VAL A 1 180 ? 5.264 -18.701 13.496 1.00 70.25 180 VAL A N 1
ATOM 1450 C CA . VAL A 1 180 ? 6.545 -18.580 12.786 1.00 70.25 180 VAL A CA 1
ATOM 1451 C C . VAL A 1 180 ? 6.357 -17.908 11.426 1.00 70.25 180 VAL A C 1
ATOM 1453 O O . VAL A 1 180 ? 7.114 -16.992 11.112 1.00 70.25 180 VAL A O 1
ATOM 1456 N N . THR A 1 181 ? 5.329 -18.263 10.646 1.00 69.12 181 THR A N 1
ATOM 1457 C CA . THR A 1 181 ? 5.020 -17.600 9.366 1.00 69.12 181 THR A CA 1
ATOM 1458 C C . THR A 1 181 ? 4.569 -16.156 9.558 1.00 69.12 181 THR A C 1
ATOM 1460 O O . THR A 1 181 ? 5.005 -15.279 8.817 1.00 69.12 181 THR A O 1
ATOM 1463 N N . SER A 1 182 ? 3.770 -15.869 10.589 1.00 61.72 182 SER A N 1
ATOM 1464 C CA . SER A 1 182 ? 3.365 -14.498 10.936 1.00 61.72 182 SER A CA 1
ATOM 1465 C C . SER A 1 182 ? 4.575 -13.643 11.306 1.00 61.72 182 SER A C 1
ATOM 1467 O O . SER A 1 182 ? 4.708 -12.501 10.854 1.00 61.72 182 SER A O 1
ATOM 1469 N N . ASN A 1 183 ? 5.507 -14.217 12.075 1.00 65.12 183 ASN A N 1
ATOM 1470 C CA . ASN A 1 183 ? 6.771 -13.573 12.396 1.00 65.12 183 ASN A CA 1
ATOM 1471 C C . ASN A 1 183 ? 7.587 -13.342 11.114 1.00 65.12 183 ASN A C 1
ATOM 1473 O O . ASN A 1 183 ? 8.018 -12.215 10.883 1.00 65.12 183 ASN A O 1
ATOM 1477 N N . HIS A 1 184 ? 7.670 -14.340 10.225 1.00 60.62 184 HIS A N 1
ATOM 1478 C CA . HIS A 1 184 ? 8.359 -14.266 8.931 1.00 60.62 184 HIS A CA 1
ATOM 1479 C C . HIS A 1 184 ? 7.829 -13.135 8.033 1.00 60.62 184 HIS A C 1
ATOM 1481 O O . HIS A 1 184 ? 8.610 -12.371 7.465 1.00 60.62 184 HIS A O 1
ATOM 1487 N N . HIS A 1 185 ? 6.507 -12.965 7.952 1.00 58.34 185 HIS A N 1
ATOM 1488 C CA . HIS A 1 185 ? 5.887 -11.869 7.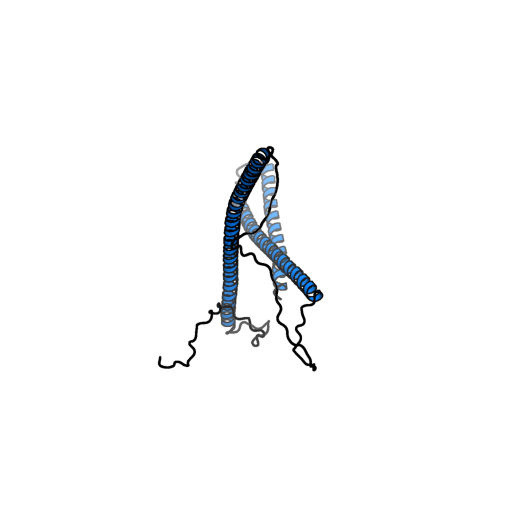205 1.00 58.34 185 HIS A CA 1
ATOM 1489 C C . HIS A 1 185 ? 6.151 -10.504 7.843 1.00 58.34 185 HIS A C 1
ATOM 1491 O O . HIS A 1 185 ? 6.379 -9.527 7.128 1.00 58.34 185 HIS A O 1
ATOM 1497 N N . SER A 1 186 ? 6.181 -10.419 9.176 1.00 70.88 186 SER A N 1
ATOM 1498 C CA . SER A 1 186 ? 6.510 -9.168 9.864 1.00 70.88 186 SER A CA 1
ATOM 1499 C C . SER A 1 186 ? 7.986 -8.781 9.701 1.00 70.88 186 SER A C 1
ATOM 1501 O O . SER A 1 186 ? 8.276 -7.622 9.403 1.00 70.88 186 SER A O 1
ATOM 1503 N N . VAL A 1 187 ? 8.924 -9.734 9.789 1.00 70.31 187 VAL A N 1
ATOM 1504 C CA . VAL A 1 187 ? 10.355 -9.467 9.565 1.00 70.31 187 VAL A CA 1
ATOM 1505 C C . VAL A 1 187 ? 10.655 -9.162 8.099 1.00 70.31 187 VAL A C 1
ATOM 1507 O O . VAL A 1 187 ? 11.448 -8.259 7.835 1.00 70.31 187 VAL A O 1
ATOM 1510 N N . GLN A 1 188 ? 9.970 -9.814 7.152 1.00 69.19 188 GLN A N 1
ATOM 1511 C CA . GLN A 1 188 ? 10.039 -9.454 5.734 1.00 69.19 188 GLN A CA 1
ATOM 1512 C C . GLN A 1 188 ? 9.490 -8.041 5.509 1.00 69.19 188 GLN A C 1
ATOM 1514 O O . GLN A 1 188 ? 10.155 -7.210 4.902 1.00 69.19 188 GLN A O 1
ATOM 1519 N N . ALA A 1 189 ? 8.321 -7.697 6.052 1.00 71.69 189 ALA A N 1
ATOM 1520 C CA . ALA A 1 189 ? 7.773 -6.347 5.911 1.00 71.69 189 ALA A CA 1
ATOM 1521 C C . ALA A 1 189 ? 8.714 -5.265 6.483 1.00 71.69 189 ALA A C 1
ATOM 1523 O O . ALA A 1 189 ? 8.829 -4.170 5.925 1.00 71.69 189 ALA A O 1
ATOM 1524 N N . LEU A 1 190 ? 9.424 -5.565 7.576 1.00 73.31 190 LEU A N 1
ATOM 1525 C CA . LEU A 1 190 ? 10.426 -4.672 8.158 1.00 73.31 190 LEU A CA 1
ATOM 1526 C C . LEU A 1 190 ? 11.697 -4.566 7.304 1.00 73.31 190 LEU A C 1
ATOM 1528 O O . LEU A 1 190 ? 12.218 -3.457 7.163 1.00 73.31 190 LEU A O 1
ATOM 1532 N N . SER A 1 191 ? 12.191 -5.664 6.722 1.00 77.94 191 SER A N 1
ATOM 1533 C CA . SER A 1 191 ? 13.345 -5.625 5.812 1.00 77.94 191 SER A CA 1
ATOM 1534 C C . SER A 1 191 ? 13.019 -4.838 4.538 1.00 77.94 191 SER A C 1
ATOM 1536 O O . SER A 1 191 ? 13.801 -3.972 4.150 1.00 77.94 191 SER A O 1
ATOM 1538 N N . TRP A 1 192 ? 11.813 -5.003 3.983 1.00 71.31 192 TRP A N 1
ATOM 1539 C CA . TRP A 1 192 ? 11.305 -4.207 2.861 1.00 71.31 192 TRP A CA 1
ATOM 1540 C C . TRP A 1 192 ? 11.232 -2.711 3.187 1.00 71.31 192 TRP A C 1
ATOM 1542 O O . TRP A 1 192 ? 11.689 -1.882 2.398 1.00 71.31 192 TRP A O 1
ATOM 1552 N N . ARG A 1 193 ? 10.713 -2.341 4.367 1.00 79.00 193 ARG A N 1
ATOM 1553 C CA . ARG A 1 193 ? 10.678 -0.934 4.810 1.00 79.00 193 ARG A CA 1
ATOM 1554 C C . ARG A 1 193 ? 12.077 -0.356 5.000 1.00 79.00 193 ARG A C 1
ATOM 1556 O O . ARG A 1 193 ? 12.321 0.762 4.552 1.00 79.00 193 ARG A O 1
ATOM 1563 N N . LYS A 1 194 ? 13.000 -1.104 5.616 1.00 77.94 194 LYS A N 1
ATOM 1564 C CA . LYS A 1 194 ? 14.404 -0.688 5.774 1.00 77.94 194 LYS A CA 1
ATOM 1565 C C . LYS A 1 194 ? 15.071 -0.474 4.416 1.00 77.94 194 LYS A C 1
ATOM 1567 O O . LYS A 1 194 ? 15.679 0.571 4.211 1.00 77.94 194 LYS A O 1
ATOM 1572 N N . LEU A 1 195 ? 14.889 -1.395 3.471 1.00 76.75 195 LEU A N 1
ATOM 1573 C CA . LEU A 1 195 ? 15.440 -1.295 2.118 1.00 76.75 195 LEU A CA 1
ATOM 1574 C C . LEU A 1 195 ? 14.868 -0.089 1.363 1.00 76.75 195 LEU A C 1
ATOM 1576 O O . LEU A 1 195 ? 15.614 0.681 0.753 1.00 76.75 195 LEU A O 1
ATOM 1580 N N . TYR A 1 196 ? 13.551 0.124 1.434 1.00 79.88 196 TYR A N 1
ATOM 1581 C CA . TYR A 1 196 ? 12.896 1.252 0.771 1.00 79.88 196 TYR A CA 1
ATOM 1582 C C . TYR A 1 196 ? 13.355 2.596 1.343 1.00 79.88 196 TYR A C 1
ATOM 1584 O O . TYR A 1 196 ? 13.636 3.529 0.588 1.00 79.88 196 TYR A O 1
ATOM 1592 N N . LEU A 1 197 ? 13.500 2.680 2.668 1.00 82.00 197 LEU A N 1
ATOM 1593 C CA . LEU A 1 197 ? 13.991 3.873 3.348 1.00 82.00 197 LEU A CA 1
ATOM 1594 C C . LEU A 1 197 ? 15.468 4.138 3.024 1.00 82.00 197 LEU A C 1
ATOM 1596 O O . LEU A 1 197 ? 15.816 5.273 2.705 1.00 82.00 197 LEU A O 1
ATOM 1600 N N . SER A 1 198 ? 16.317 3.105 3.011 1.00 80.94 198 SER A N 1
ATOM 1601 C CA . SER A 1 198 ? 17.716 3.203 2.573 1.00 80.94 198 SER A CA 1
ATOM 1602 C C . SER A 1 198 ? 17.818 3.683 1.126 1.00 80.94 198 SER A C 1
ATOM 1604 O O . SER A 1 198 ? 18.603 4.580 0.832 1.00 80.94 198 SER A O 1
ATOM 1606 N N . ARG A 1 199 ? 16.965 3.186 0.221 1.00 78.75 199 ARG A N 1
ATOM 1607 C CA . ARG A 1 199 ? 16.911 3.653 -1.174 1.00 78.75 199 ARG A CA 1
ATOM 1608 C C . ARG A 1 199 ? 16.437 5.098 -1.292 1.00 78.75 199 ARG A C 1
ATOM 1610 O O . ARG A 1 199 ? 17.017 5.858 -2.063 1.00 78.75 199 ARG A O 1
ATOM 1617 N N . ALA A 1 200 ? 15.396 5.485 -0.558 1.00 84.06 200 ALA A N 1
ATOM 1618 C CA . ALA A 1 200 ? 14.913 6.862 -0.541 1.00 84.06 200 ALA A CA 1
ATOM 1619 C C . ALA A 1 200 ? 15.990 7.816 -0.000 1.00 84.06 200 ALA A C 1
ATOM 1621 O O . ALA A 1 200 ? 16.243 8.858 -0.601 1.00 84.06 200 ALA A O 1
ATOM 1622 N N . LYS A 1 201 ? 16.687 7.419 1.072 1.00 83.81 201 LYS A N 1
ATOM 1623 C CA . LYS A 1 201 ? 17.780 8.180 1.684 1.00 83.81 201 LYS A CA 1
ATOM 1624 C C . LYS A 1 201 ? 18.988 8.294 0.754 1.00 83.81 201 LYS A C 1
ATOM 1626 O O . LYS A 1 201 ? 19.513 9.391 0.619 1.00 83.81 201 LYS A O 1
ATOM 1631 N N . LEU A 1 202 ? 19.382 7.220 0.064 1.00 79.31 202 LEU A N 1
ATOM 1632 C CA . LEU A 1 202 ? 20.469 7.246 -0.925 1.00 79.31 202 LEU A CA 1
ATOM 1633 C C . LEU A 1 202 ? 20.126 8.131 -2.125 1.00 79.31 202 LEU A C 1
ATOM 1635 O O . LEU A 1 202 ? 20.952 8.936 -2.540 1.00 79.31 202 LEU A O 1
ATOM 1639 N N . LYS A 1 203 ? 18.898 8.050 -2.653 1.00 82.38 203 LYS A N 1
ATOM 1640 C CA . LYS A 1 203 ? 18.462 8.911 -3.764 1.00 82.38 203 LYS A CA 1
ATOM 1641 C C . LYS A 1 203 ? 18.379 10.377 -3.365 1.00 82.38 203 LYS A C 1
ATOM 1643 O O . LYS A 1 203 ? 18.819 11.227 -4.130 1.00 82.38 203 LYS A O 1
ATOM 1648 N N . ALA A 1 204 ? 17.831 10.673 -2.189 1.00 85.12 204 ALA A N 1
ATOM 1649 C CA . ALA A 1 204 ? 17.779 12.034 -1.674 1.00 85.12 204 ALA A CA 1
ATOM 1650 C C . ALA A 1 204 ? 19.195 12.572 -1.428 1.00 85.12 204 ALA A C 1
ATOM 1652 O O . ALA A 1 204 ? 19.535 13.614 -1.974 1.00 85.12 204 ALA A O 1
ATOM 1653 N N . SER A 1 205 ? 20.034 11.816 -0.710 1.00 83.19 205 SER A N 1
ATOM 1654 C CA . SER A 1 205 ? 21.416 12.193 -0.395 1.00 83.19 205 SER A CA 1
ATOM 1655 C C . SER A 1 205 ? 22.257 12.388 -1.652 1.00 83.19 205 SER A C 1
ATOM 1657 O O . SER A 1 205 ? 22.979 13.369 -1.742 1.00 83.19 205 SER A O 1
ATOM 1659 N N . SER A 1 206 ? 22.147 11.503 -2.645 1.00 81.62 206 SER A N 1
ATOM 1660 C CA . SER A 1 206 ? 22.876 11.631 -3.911 1.00 81.62 206 SER A CA 1
ATOM 1661 C C . SER A 1 206 ? 22.460 12.897 -4.670 1.00 81.62 206 SER A C 1
ATOM 1663 O O . SER A 1 206 ? 23.322 13.655 -5.113 1.00 81.62 206 SER A O 1
ATOM 1665 N N . ARG A 1 207 ? 21.152 13.186 -4.749 1.00 82.25 207 ARG A N 1
ATOM 1666 C CA . ARG A 1 207 ? 20.627 14.373 -5.445 1.00 82.25 207 ARG A CA 1
ATOM 1667 C C . ARG A 1 207 ? 21.012 15.673 -4.740 1.00 82.25 207 ARG A C 1
ATOM 1669 O O . ARG A 1 207 ? 21.416 16.619 -5.405 1.00 82.25 207 ARG A O 1
ATOM 1676 N N . THR A 1 208 ? 20.918 15.722 -3.409 1.00 87.44 208 THR A N 1
ATOM 1677 C CA . THR A 1 208 ? 21.308 16.906 -2.629 1.00 87.44 208 THR A CA 1
ATOM 1678 C C . THR A 1 208 ? 22.813 17.111 -2.645 1.00 87.44 208 THR A C 1
ATOM 1680 O O . THR A 1 208 ? 23.256 18.242 -2.804 1.00 87.44 208 THR A O 1
ATOM 1683 N N . SER A 1 209 ? 23.605 16.039 -2.531 1.00 85.38 209 SER A N 1
ATOM 1684 C CA . SER A 1 209 ? 25.060 16.129 -2.632 1.00 85.38 209 SER A CA 1
ATOM 1685 C C . SER A 1 209 ? 25.466 16.666 -3.999 1.00 85.38 209 SER A C 1
ATOM 1687 O O . SER A 1 209 ? 26.202 17.637 -4.025 1.00 85.38 209 SER A O 1
ATOM 1689 N N . ALA A 1 210 ? 24.923 16.136 -5.101 1.00 82.19 210 ALA A N 1
ATOM 1690 C CA . ALA A 1 210 ? 25.245 16.603 -6.452 1.00 82.19 210 ALA A CA 1
ATOM 1691 C C . ALA A 1 210 ? 24.878 18.080 -6.690 1.00 82.19 210 ALA A C 1
ATOM 1693 O O . ALA A 1 210 ? 25.663 18.821 -7.278 1.00 82.19 210 ALA A O 1
ATOM 1694 N N . LEU A 1 211 ? 23.709 18.522 -6.208 1.00 85.00 211 LEU A N 1
ATOM 1695 C CA . LEU A 1 211 ? 23.284 19.918 -6.336 1.00 85.00 211 LEU A CA 1
ATOM 1696 C C . LEU A 1 211 ? 24.168 20.859 -5.510 1.00 85.00 211 LEU A C 1
ATOM 1698 O O . LEU A 1 211 ? 24.627 21.869 -6.032 1.00 85.00 211 LEU A O 1
ATOM 1702 N N . LEU A 1 212 ? 24.452 20.517 -4.250 1.00 84.00 212 LEU A N 1
ATOM 1703 C CA . LEU A 1 212 ? 25.303 21.336 -3.384 1.00 84.00 212 LEU A CA 1
ATOM 1704 C C . LEU A 1 212 ? 26.740 21.435 -3.918 1.00 84.00 212 LEU A C 1
ATOM 1706 O O . LEU A 1 212 ? 27.300 22.528 -3.895 1.00 84.00 212 LEU A O 1
ATOM 1710 N N . SER A 1 213 ? 27.307 20.352 -4.470 1.00 82.94 213 SER A N 1
ATOM 1711 C C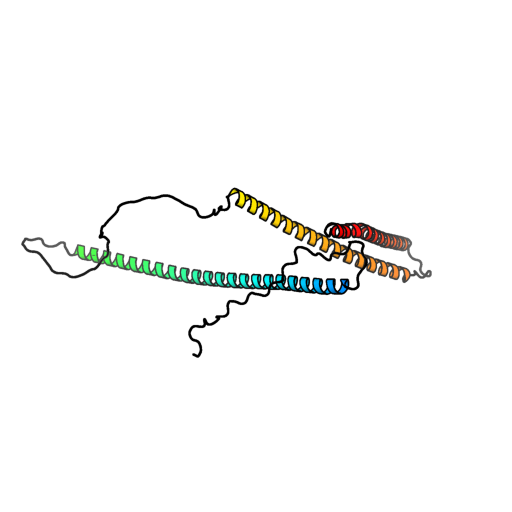A . SER A 1 213 ? 28.629 20.411 -5.120 1.00 82.94 213 SER A CA 1
ATOM 1712 C C . SER A 1 213 ? 28.613 21.304 -6.346 1.00 82.94 213 SER A C 1
ATOM 1714 O O . SER A 1 213 ? 29.532 22.092 -6.533 1.00 82.94 213 SER A O 1
ATOM 1716 N N . GLY A 1 214 ? 27.586 21.160 -7.189 1.00 83.44 214 GLY A N 1
ATOM 1717 C CA . GLY A 1 214 ? 27.457 21.927 -8.422 1.00 83.44 214 GLY A CA 1
ATOM 1718 C C . GLY A 1 214 ? 27.358 23.419 -8.133 1.00 83.44 214 GLY A C 1
ATOM 1719 O O . GLY A 1 214 ? 28.112 24.201 -8.702 1.00 83.44 214 GLY A O 1
ATOM 1720 N N . PHE A 1 215 ? 26.505 23.810 -7.182 1.00 82.50 215 PHE A N 1
ATOM 1721 C CA . PHE A 1 215 ? 26.374 25.210 -6.781 1.00 82.50 215 PHE A CA 1
ATOM 1722 C C . PHE A 1 215 ? 27.639 25.756 -6.112 1.00 82.50 215 PHE A C 1
ATOM 1724 O O . PHE A 1 215 ? 28.045 26.870 -6.426 1.00 82.50 215 PHE A O 1
ATOM 1731 N N . ALA A 1 216 ? 28.299 24.983 -5.243 1.00 81.12 216 ALA A N 1
ATOM 1732 C CA . ALA A 1 216 ? 29.549 25.408 -4.611 1.00 81.12 216 ALA A CA 1
ATOM 1733 C C . ALA A 1 216 ? 30.703 25.552 -5.620 1.00 81.12 216 ALA A C 1
ATOM 1735 O O . ALA A 1 216 ? 31.506 26.475 -5.507 1.00 81.12 216 ALA A O 1
ATOM 1736 N N . MET A 1 217 ? 30.772 24.671 -6.623 1.00 80.69 217 MET A N 1
ATOM 1737 C CA . MET A 1 217 ? 31.775 24.729 -7.688 1.00 80.69 217 MET A CA 1
ATOM 1738 C C . MET A 1 217 ? 31.527 25.910 -8.636 1.00 80.69 217 MET A C 1
ATOM 1740 O O . MET A 1 217 ? 32.469 26.627 -8.951 1.00 80.69 217 MET A O 1
ATOM 1744 N N . VAL A 1 218 ? 30.276 26.167 -9.039 1.00 80.94 218 VAL A N 1
ATOM 1745 C CA . VAL A 1 218 ? 29.919 27.341 -9.861 1.00 80.94 218 VAL A CA 1
ATOM 1746 C C . VAL A 1 218 ? 30.206 28.639 -9.108 1.00 80.94 218 VAL A C 1
ATOM 1748 O O . VAL A 1 218 ? 30.874 29.509 -9.651 1.00 80.94 218 VAL A O 1
ATOM 1751 N N . ALA A 1 219 ? 29.804 28.741 -7.838 1.00 79.06 219 ALA A N 1
ATOM 1752 C CA . ALA A 1 219 ? 30.081 29.919 -7.015 1.00 79.06 219 ALA A CA 1
ATOM 1753 C C . ALA A 1 219 ? 31.587 30.191 -6.869 1.00 79.06 219 ALA A C 1
ATOM 1755 O O . ALA A 1 219 ? 32.015 31.336 -6.844 1.00 79.06 219 ALA A O 1
ATOM 1756 N N . MET A 1 220 ? 32.409 29.147 -6.808 1.00 74.56 220 MET A N 1
ATOM 1757 C CA . MET A 1 220 ? 33.863 29.277 -6.737 1.00 74.56 220 MET A CA 1
ATOM 1758 C C . MET A 1 220 ? 34.502 29.695 -8.063 1.00 74.56 220 MET A C 1
ATOM 1760 O O . MET A 1 220 ? 35.498 30.411 -8.051 1.00 74.56 220 MET A O 1
ATOM 1764 N N . VAL A 1 221 ? 33.936 29.267 -9.193 1.00 75.12 221 VAL A N 1
ATOM 1765 C CA . VAL A 1 221 ? 34.379 29.690 -10.530 1.00 75.12 221 VAL A CA 1
ATOM 1766 C C . VAL A 1 221 ? 33.918 31.117 -10.840 1.00 75.12 221 VAL A C 1
ATOM 1768 O O . VAL A 1 221 ? 34.635 31.841 -11.522 1.00 75.12 221 VAL A O 1
ATOM 1771 N N . GLU A 1 222 ? 32.764 31.543 -10.321 1.00 74.44 222 GLU A N 1
ATOM 1772 C CA . GLU A 1 222 ? 32.275 32.922 -10.455 1.00 74.44 222 GLU A CA 1
ATOM 1773 C C . GLU A 1 222 ? 32.961 33.896 -9.491 1.00 74.44 222 GLU A C 1
ATOM 1775 O O . GLU A 1 222 ? 33.165 35.057 -9.837 1.00 74.44 222 GLU A O 1
ATOM 1780 N N . VAL A 1 223 ? 33.424 33.428 -8.326 1.00 71.75 223 VAL A N 1
ATOM 1781 C CA . VAL A 1 223 ? 34.344 34.169 -7.443 1.00 71.75 223 VAL A CA 1
ATOM 1782 C C . VAL A 1 223 ? 35.779 34.040 -7.973 1.00 71.75 223 VAL A C 1
ATOM 1784 O O . VAL A 1 223 ? 36.717 33.703 -7.250 1.00 71.75 223 VAL A O 1
ATOM 1787 N N . GLN A 1 224 ? 35.974 34.323 -9.264 1.00 63.09 224 GLN A N 1
ATOM 1788 C CA . GLN A 1 224 ? 37.293 34.679 -9.777 1.00 63.09 224 GLN A CA 1
ATOM 1789 C C . GLN A 1 224 ? 37.759 35.899 -8.985 1.00 63.09 224 GLN A C 1
ATOM 1791 O O . GLN A 1 224 ? 37.305 37.016 -9.211 1.00 63.09 224 GLN A O 1
ATOM 1796 N N . LEU A 1 225 ? 38.620 35.663 -7.995 1.00 65.50 225 LEU A N 1
ATOM 1797 C CA . LEU A 1 225 ? 39.251 36.710 -7.204 1.00 65.50 225 LEU A CA 1
ATOM 1798 C C . LEU A 1 225 ? 39.978 37.639 -8.179 1.00 65.50 225 LEU A C 1
ATOM 1800 O O . LEU A 1 225 ? 41.021 37.270 -8.723 1.00 65.50 225 LEU A O 1
ATOM 1804 N N . GLU A 1 226 ? 39.415 38.820 -8.438 1.00 63.56 226 GLU A N 1
ATOM 1805 C CA . GLU A 1 226 ? 40.078 39.842 -9.237 1.00 63.56 226 GLU A CA 1
ATOM 1806 C C . GLU A 1 226 ? 41.456 40.111 -8.617 1.00 63.56 226 GLU A C 1
ATOM 1808 O O . GLU A 1 226 ? 41.584 40.447 -7.438 1.00 63.56 226 GLU A O 1
ATOM 1813 N N . MET A 1 227 ? 42.512 39.952 -9.418 1.00 61.69 227 MET A N 1
ATOM 1814 C CA . MET A 1 227 ? 43.923 40.038 -8.998 1.00 61.69 227 MET A CA 1
ATOM 1815 C C . MET A 1 227 ? 44.345 41.429 -8.476 1.00 61.69 227 MET A C 1
ATOM 1817 O O . MET A 1 227 ? 45.511 41.645 -8.157 1.00 61.69 227 MET A O 1
ATOM 1821 N N . GLN A 1 228 ? 43.409 42.377 -8.397 1.00 63.06 228 GLN A N 1
ATOM 1822 C CA . GLN A 1 228 ? 43.618 43.773 -8.014 1.00 63.06 228 GLN A CA 1
ATOM 1823 C C . GLN A 1 228 ? 43.534 44.035 -6.498 1.00 63.06 228 GLN A C 1
ATOM 1825 O O . GLN A 1 228 ? 43.837 45.146 -6.068 1.00 63.06 228 GLN A O 1
ATOM 1830 N N . TYR A 1 229 ? 43.170 43.049 -5.664 1.00 71.56 229 TYR A N 1
ATOM 1831 C CA . TYR A 1 229 ? 43.085 43.216 -4.203 1.00 71.56 229 TYR A CA 1
ATOM 1832 C C . TYR A 1 229 ? 44.071 42.319 -3.436 1.00 71.56 229 TYR A C 1
ATOM 1834 O O . TYR A 1 229 ? 44.226 41.131 -3.712 1.00 71.56 229 TYR A O 1
ATOM 1842 N N . LYS A 1 230 ? 44.751 42.884 -2.429 1.00 72.50 230 LYS A N 1
ATOM 1843 C CA . LYS A 1 230 ? 45.743 42.175 -1.601 1.00 72.50 230 LYS A CA 1
ATOM 1844 C C . LYS A 1 230 ? 45.025 41.404 -0.483 1.00 72.50 230 LYS A C 1
ATOM 1846 O O . LYS A 1 230 ? 44.742 41.959 0.575 1.00 72.50 230 LYS A O 1
ATOM 1851 N N . TYR A 1 231 ? 44.694 40.136 -0.722 1.00 78.44 231 TYR A N 1
ATOM 1852 C CA . TYR A 1 231 ? 44.000 39.294 0.261 1.00 78.44 231 TYR A CA 1
ATOM 1853 C C . TYR A 1 231 ? 44.962 38.726 1.321 1.00 78.44 231 TYR A C 1
ATOM 1855 O O . TYR A 1 231 ? 46.078 38.320 0.986 1.00 78.44 231 TYR A O 1
ATOM 1863 N N . PRO A 1 232 ? 44.556 38.651 2.603 1.00 86.94 232 PRO A N 1
ATOM 1864 C CA . PRO A 1 232 ? 45.375 38.046 3.647 1.00 86.94 232 PRO A CA 1
ATOM 1865 C C . PRO A 1 232 ? 45.569 36.543 3.398 1.00 86.94 232 PRO A C 1
ATOM 1867 O O . PRO A 1 232 ? 44.628 35.817 3.075 1.00 86.94 232 PRO A O 1
ATOM 1870 N N . GLN A 1 233 ? 46.793 36.056 3.610 1.00 81.38 233 GLN A 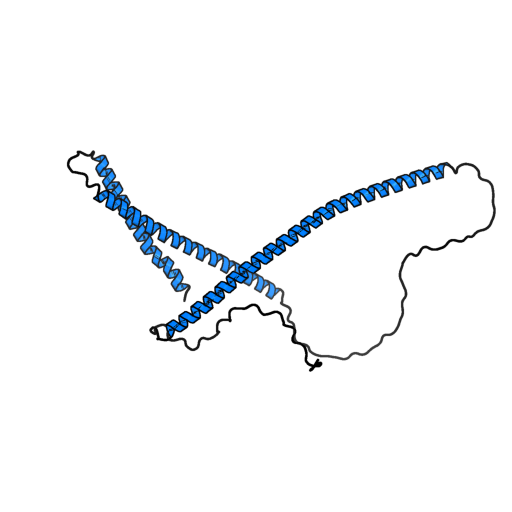N 1
ATOM 1871 C CA . GLN A 1 233 ? 47.212 34.692 3.264 1.00 81.38 233 GLN A CA 1
ATOM 1872 C C . GLN A 1 233 ? 46.385 33.603 3.969 1.00 81.38 233 GLN A C 1
ATOM 1874 O O . GLN A 1 233 ? 46.068 32.578 3.369 1.00 81.38 233 GLN A O 1
ATOM 1879 N N . MET A 1 234 ? 45.948 33.856 5.207 1.00 88.81 234 MET A N 1
ATOM 1880 C CA . MET A 1 234 ? 45.099 32.931 5.969 1.00 88.81 234 MET A CA 1
ATOM 1881 C C . MET A 1 234 ? 43.725 32.710 5.325 1.00 88.81 234 MET A C 1
ATOM 1883 O O . MET A 1 234 ? 43.177 31.615 5.423 1.00 88.81 234 MET A O 1
ATOM 1887 N N . LEU A 1 235 ? 43.182 33.718 4.635 1.00 84.31 235 LEU A N 1
ATOM 1888 C CA . LEU A 1 235 ? 41.881 33.622 3.975 1.00 84.31 235 LEU A CA 1
ATOM 1889 C C . LEU A 1 235 ? 41.964 32.764 2.709 1.00 84.31 235 LEU A C 1
ATOM 1891 O O . LEU A 1 235 ? 41.100 31.924 2.480 1.00 84.31 235 LEU A O 1
ATOM 1895 N N . LEU A 1 236 ? 43.041 32.918 1.934 1.00 82.12 236 LEU A N 1
ATOM 1896 C CA . LEU A 1 236 ? 43.301 32.105 0.742 1.00 82.12 236 LEU A CA 1
ATOM 1897 C C . LEU A 1 236 ? 43.557 30.636 1.105 1.00 82.12 236 LEU A C 1
ATOM 1899 O O . LEU A 1 236 ? 43.043 29.736 0.441 1.00 82.12 236 LEU A O 1
ATOM 1903 N N . ILE A 1 237 ? 44.300 30.388 2.190 1.00 87.00 237 ILE A N 1
ATOM 1904 C CA . ILE A 1 237 ? 44.545 29.031 2.699 1.00 87.00 237 ILE A CA 1
ATOM 1905 C C . ILE A 1 237 ? 43.234 28.394 3.177 1.00 87.00 237 ILE A C 1
ATOM 1907 O O . ILE A 1 237 ? 42.941 27.261 2.800 1.00 87.00 237 ILE A O 1
ATOM 1911 N N . ALA A 1 238 ? 42.418 29.114 3.955 1.00 86.75 238 ALA A N 1
ATOM 1912 C CA . ALA A 1 238 ? 41.128 28.611 4.428 1.00 86.75 238 ALA A CA 1
ATOM 1913 C C . ALA A 1 238 ? 40.152 28.336 3.274 1.00 86.75 238 ALA A C 1
ATOM 1915 O O . ALA A 1 238 ? 39.470 27.313 3.275 1.00 86.75 238 ALA A O 1
ATOM 1916 N N . PHE A 1 239 ? 40.117 29.210 2.267 1.00 83.38 239 PHE A N 1
ATOM 1917 C CA . PHE A 1 239 ? 39.287 29.043 1.076 1.00 83.38 239 PHE A CA 1
ATOM 1918 C C . PHE A 1 239 ? 39.711 27.826 0.241 1.00 83.38 239 PHE A C 1
ATOM 1920 O O . PHE A 1 239 ? 38.869 27.007 -0.129 1.00 83.38 239 PHE A O 1
ATOM 1927 N N . SER A 1 240 ? 41.017 27.648 0.019 1.00 83.75 240 SER A N 1
ATOM 1928 C CA . SER A 1 240 ? 41.583 26.474 -0.661 1.00 83.75 240 SER A CA 1
ATOM 1929 C C . SER A 1 240 ? 41.319 25.169 0.109 1.00 83.75 240 SER A C 1
ATOM 1931 O O . SER A 1 240 ? 40.869 24.170 -0.460 1.00 83.75 240 SER A O 1
ATOM 1933 N N . ALA A 1 241 ? 41.499 25.178 1.432 1.00 88.94 241 ALA A N 1
ATOM 1934 C CA . ALA A 1 241 ? 41.211 24.025 2.283 1.00 88.94 241 ALA A CA 1
ATOM 1935 C C . ALA A 1 241 ? 39.710 23.676 2.300 1.00 88.94 241 ALA A C 1
ATOM 1937 O O . ALA A 1 241 ? 39.337 22.516 2.151 1.00 88.94 241 ALA A O 1
ATOM 1938 N N . CYS A 1 242 ? 38.829 24.672 2.421 1.00 85.38 242 CYS A N 1
ATOM 1939 C CA . CYS A 1 242 ? 37.380 24.459 2.416 1.00 85.38 242 CYS A CA 1
ATOM 1940 C C . CYS A 1 242 ? 36.903 23.880 1.074 1.00 85.38 242 CYS A C 1
ATOM 1942 O O . CYS A 1 242 ? 36.146 22.912 1.042 1.00 85.38 242 CYS A O 1
ATOM 1944 N N . THR A 1 243 ? 37.429 24.410 -0.032 1.00 82.31 243 THR A N 1
ATOM 1945 C CA . THR A 1 243 ? 37.190 23.930 -1.399 1.00 82.31 243 THR A CA 1
ATOM 1946 C C . THR A 1 243 ? 37.567 22.463 -1.574 1.00 82.31 243 THR A C 1
ATOM 1948 O O . THR A 1 243 ? 36.771 21.658 -2.057 1.00 82.31 243 THR A O 1
ATOM 1951 N N . THR A 1 244 ? 38.784 22.101 -1.167 1.00 85.88 244 THR A N 1
ATOM 1952 C CA . THR A 1 244 ? 39.301 20.738 -1.331 1.00 85.88 244 THR A CA 1
ATOM 1953 C C . TH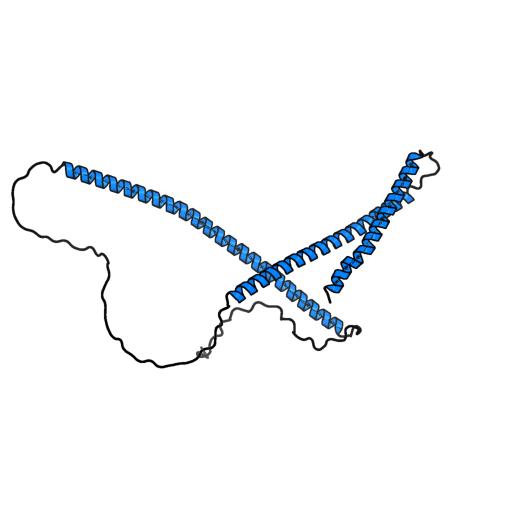R A 1 244 ? 38.530 19.734 -0.478 1.00 85.88 244 THR A C 1
ATOM 1955 O O . THR A 1 244 ? 38.185 18.663 -0.974 1.00 85.88 244 THR A O 1
ATOM 1958 N N . VAL A 1 245 ? 38.168 20.093 0.759 1.00 87.56 245 VAL A N 1
ATOM 1959 C CA . VAL A 1 245 ? 37.313 19.262 1.623 1.00 87.56 245 VAL A CA 1
ATOM 1960 C C . VAL A 1 245 ? 35.913 19.100 1.029 1.00 87.56 245 VAL A C 1
ATOM 1962 O O . VAL A 1 245 ? 35.395 17.984 1.001 1.00 87.56 245 VAL A O 1
ATOM 1965 N N . LEU A 1 246 ? 35.314 20.173 0.507 1.00 82.69 246 LEU A N 1
ATOM 1966 C CA . LEU A 1 246 ? 33.987 20.133 -0.108 1.00 82.69 246 LEU A CA 1
ATOM 1967 C C . LEU A 1 246 ? 33.972 19.178 -1.311 1.00 82.69 246 LEU A C 1
ATOM 1969 O O . LEU A 1 246 ? 33.124 18.288 -1.384 1.00 82.69 246 LEU A O 1
ATOM 1973 N N . VAL A 1 247 ? 34.955 19.285 -2.210 1.00 83.56 247 VAL A N 1
ATOM 1974 C CA . VAL A 1 247 ? 35.088 18.378 -3.362 1.00 83.56 247 VAL A CA 1
ATOM 1975 C C . VAL A 1 247 ? 35.356 16.936 -2.913 1.00 83.56 247 VAL A C 1
ATOM 1977 O O . VAL A 1 247 ? 34.706 16.014 -3.407 1.00 83.56 247 VAL A O 1
ATOM 1980 N N . ALA A 1 248 ? 36.247 16.719 -1.941 1.00 86.50 248 ALA A N 1
ATOM 1981 C CA . ALA A 1 248 ? 36.579 15.384 -1.442 1.00 86.50 248 ALA A CA 1
ATOM 1982 C C . ALA A 1 248 ? 35.373 14.669 -0.805 1.00 86.50 248 ALA A C 1
ATOM 1984 O O . ALA A 1 248 ? 35.115 13.504 -1.113 1.00 86.50 248 ALA A O 1
ATOM 1985 N N . VAL A 1 249 ? 34.593 15.364 0.032 1.00 84.50 249 VAL A N 1
ATOM 1986 C CA . VAL A 1 249 ? 33.371 14.818 0.651 1.00 84.50 249 VAL A CA 1
ATOM 1987 C C . VAL A 1 249 ? 32.349 14.426 -0.414 1.00 84.50 249 VAL A C 1
ATOM 1989 O O . VAL A 1 249 ? 31.695 13.386 -0.302 1.00 84.50 249 VAL A O 1
ATOM 1992 N N . HIS A 1 250 ? 32.231 15.218 -1.476 1.00 84.62 250 HIS A N 1
ATOM 1993 C CA . HIS A 1 250 ? 31.309 14.923 -2.562 1.00 84.62 250 HIS A CA 1
ATOM 1994 C C . HIS A 1 250 ? 31.738 13.726 -3.409 1.00 84.62 250 HIS A C 1
ATOM 1996 O O . HIS A 1 250 ? 30.901 12.873 -3.707 1.00 84.62 250 HIS A O 1
ATOM 2002 N N . LEU A 1 251 ? 33.027 13.594 -3.722 1.00 83.12 251 LEU A N 1
ATOM 2003 C CA . LEU A 1 251 ? 33.552 12.406 -4.398 1.00 83.12 251 LEU A CA 1
ATOM 2004 C C . LEU A 1 251 ? 33.396 11.147 -3.536 1.00 83.12 251 LEU A C 1
ATOM 2006 O O . LEU A 1 251 ? 33.005 10.097 -4.043 1.00 83.12 251 LEU A O 1
ATOM 2010 N N . PHE A 1 252 ? 33.613 11.254 -2.225 1.00 85.31 252 PHE A N 1
ATOM 2011 C CA . PHE A 1 252 ? 33.416 10.143 -1.296 1.00 85.31 252 PHE A CA 1
ATOM 2012 C C . PHE A 1 252 ? 31.941 9.717 -1.195 1.00 85.31 252 PHE A C 1
ATOM 2014 O O . PHE A 1 252 ? 31.634 8.526 -1.223 1.00 85.31 252 PHE A O 1
ATOM 2021 N N . ALA A 1 253 ? 31.003 10.669 -1.166 1.00 82.19 253 ALA A N 1
ATOM 2022 C CA . ALA A 1 253 ? 29.568 10.378 -1.188 1.00 82.19 253 ALA A CA 1
ATOM 2023 C C . ALA A 1 253 ? 29.120 9.702 -2.500 1.00 82.19 253 ALA A C 1
ATOM 2025 O O . ALA A 1 253 ? 28.270 8.805 -2.476 1.00 82.19 253 ALA A O 1
ATOM 2026 N N . LEU A 1 254 ? 29.705 10.095 -3.638 1.00 78.69 254 LEU A N 1
ATOM 2027 C CA . LEU A 1 254 ? 29.476 9.448 -4.932 1.00 78.69 254 LEU A CA 1
ATOM 2028 C C . LEU A 1 254 ? 30.071 8.037 -4.975 1.00 78.69 254 LEU A C 1
ATOM 2030 O O . LEU A 1 254 ? 29.402 7.128 -5.463 1.00 78.69 254 LEU A O 1
ATOM 2034 N N . LEU A 1 255 ? 31.261 7.824 -4.408 1.00 85.06 255 LEU A N 1
ATOM 2035 C CA . LEU A 1 255 ? 31.881 6.503 -4.284 1.00 85.06 255 LEU A CA 1
ATOM 2036 C C . LEU A 1 255 ? 31.005 5.564 -3.445 1.00 85.06 255 LEU A C 1
ATOM 2038 O O . LEU A 1 255 ? 30.664 4.473 -3.890 1.00 85.06 255 LEU A O 1
ATOM 2042 N N . ILE A 1 256 ? 30.560 6.019 -2.271 1.00 83.56 256 ILE A N 1
ATOM 2043 C CA . ILE A 1 256 ? 29.647 5.261 -1.405 1.00 83.56 256 ILE A CA 1
ATOM 2044 C C . ILE A 1 256 ? 28.342 4.947 -2.141 1.00 83.56 256 ILE A C 1
ATOM 2046 O O . ILE A 1 256 ? 27.879 3.810 -2.117 1.00 83.56 256 ILE A O 1
ATOM 2050 N N . SER A 1 257 ? 27.755 5.928 -2.827 1.00 78.25 257 SER A N 1
ATOM 2051 C CA . SER A 1 257 ? 26.521 5.717 -3.589 1.00 78.25 257 SER A CA 1
ATOM 2052 C C . SER A 1 257 ? 26.722 4.696 -4.713 1.00 78.25 257 SER A C 1
ATOM 2054 O O . SER A 1 257 ? 25.880 3.825 -4.888 1.00 78.25 257 SER A O 1
ATOM 2056 N N . THR A 1 258 ? 27.851 4.748 -5.421 1.00 80.88 258 THR A N 1
ATOM 2057 C CA . THR A 1 258 ? 28.185 3.833 -6.527 1.00 80.88 258 THR A CA 1
ATOM 2058 C C . THR A 1 258 ? 28.471 2.415 -6.036 1.00 80.88 258 THR A C 1
ATOM 2060 O O . THR A 1 258 ? 28.098 1.459 -6.705 1.00 80.88 258 THR A O 1
ATOM 2063 N N . CYS A 1 259 ? 29.073 2.259 -4.855 1.00 79.62 259 CYS A N 1
ATOM 2064 C CA . CYS A 1 259 ? 29.392 0.948 -4.284 1.00 79.62 259 CYS A CA 1
ATOM 2065 C C . CYS A 1 259 ? 28.214 0.310 -3.525 1.00 79.62 259 CYS A C 1
ATOM 2067 O O . CYS A 1 259 ? 28.110 -0.913 -3.475 1.00 79.62 259 CYS A O 1
ATOM 2069 N N . ILE A 1 260 ? 27.309 1.104 -2.940 1.00 75.38 260 ILE A N 1
ATOM 2070 C CA . ILE A 1 260 ? 26.154 0.588 -2.183 1.00 75.38 260 ILE A CA 1
ATOM 2071 C C . ILE A 1 260 ? 24.966 0.269 -3.099 1.00 75.38 260 ILE A C 1
ATOM 2073 O O . ILE A 1 260 ? 24.227 -0.679 -2.828 1.00 75.38 260 ILE A O 1
ATOM 2077 N N . LEU A 1 261 ? 24.768 1.026 -4.184 1.00 66.75 261 LEU A N 1
ATOM 2078 C CA . LEU A 1 261 ? 23.623 0.833 -5.079 1.00 66.75 261 LEU A CA 1
ATOM 2079 C C . LEU A 1 261 ? 23.558 -0.581 -5.696 1.00 66.75 261 LEU A C 1
ATOM 2081 O O . LEU A 1 261 ? 22.477 -1.164 -5.642 1.00 66.75 261 LEU A O 1
ATOM 2085 N N . PRO A 1 262 ? 24.667 -1.190 -6.168 1.00 67.94 262 PRO A N 1
ATOM 2086 C CA . PRO A 1 262 ? 24.664 -2.554 -6.692 1.00 67.94 262 PRO A CA 1
ATOM 2087 C C . PRO A 1 262 ? 24.302 -3.594 -5.632 1.00 67.94 262 PRO A C 1
ATOM 2089 O O . PRO A 1 262 ? 23.580 -4.534 -5.933 1.00 67.94 262 PRO A O 1
ATOM 2092 N N . ASN A 1 263 ? 24.739 -3.410 -4.382 1.00 65.44 263 ASN A N 1
ATOM 2093 C CA . ASN A 1 263 ? 24.446 -4.349 -3.298 1.00 65.44 263 ASN A CA 1
ATOM 2094 C C . ASN A 1 263 ? 22.961 -4.294 -2.883 1.00 65.44 263 ASN A C 1
ATOM 2096 O O . ASN A 1 263 ? 22.329 -5.321 -2.665 1.00 65.44 263 ASN A O 1
ATOM 2100 N N . VAL A 1 264 ? 22.368 -3.094 -2.863 1.00 64.56 264 VAL A N 1
ATOM 2101 C CA . VAL A 1 264 ? 20.933 -2.886 -2.575 1.00 64.56 264 VAL A CA 1
ATOM 2102 C C . VAL A 1 264 ? 20.033 -3.296 -3.755 1.00 64.56 264 VAL A C 1
ATOM 2104 O O . VAL A 1 264 ? 18.857 -3.617 -3.564 1.00 64.56 264 VAL A O 1
ATOM 2107 N N . GLU A 1 265 ? 20.542 -3.257 -4.988 1.00 60.44 265 GLU A N 1
ATOM 2108 C CA . GLU A 1 265 ? 19.815 -3.713 -6.180 1.00 60.44 265 GLU A CA 1
ATOM 2109 C C . GLU A 1 265 ? 19.948 -5.228 -6.409 1.00 60.44 265 GLU A C 1
ATOM 2111 O O . GLU A 1 265 ? 18.960 -5.850 -6.795 1.00 60.44 265 GLU A O 1
ATOM 2116 N N . ALA A 1 266 ? 21.081 -5.847 -6.062 1.00 58.97 266 ALA A N 1
ATOM 2117 C CA . ALA A 1 266 ? 21.291 -7.297 -6.134 1.00 58.97 266 ALA A CA 1
ATOM 2118 C C . ALA A 1 266 ? 20.382 -8.093 -5.180 1.00 58.97 266 ALA A C 1
ATOM 2120 O O . ALA A 1 266 ? 19.892 -9.158 -5.557 1.00 58.97 266 ALA A O 1
ATOM 2121 N N . GLU A 1 267 ? 20.064 -7.554 -3.995 1.00 53.03 267 GLU A N 1
ATOM 2122 C CA . GLU A 1 267 ? 19.061 -8.150 -3.096 1.00 53.03 267 GLU A CA 1
ATOM 2123 C C . GLU A 1 267 ? 17.680 -8.291 -3.764 1.00 53.03 267 GLU A C 1
ATOM 2125 O O . GLU A 1 267 ? 16.912 -9.168 -3.390 1.00 53.03 267 GLU A O 1
ATOM 2130 N N . ARG A 1 268 ? 17.348 -7.495 -4.793 1.00 51.03 268 ARG A N 1
ATOM 2131 C CA . ARG A 1 268 ? 16.105 -7.699 -5.560 1.00 51.03 268 ARG A CA 1
ATOM 2132 C C . ARG A 1 268 ? 16.226 -8.785 -6.611 1.00 51.03 268 ARG A C 1
ATOM 2134 O O . ARG A 1 268 ? 15.259 -9.502 -6.828 1.00 51.03 268 ARG A O 1
ATOM 2141 N N . THR A 1 269 ? 17.372 -8.897 -7.275 1.00 48.09 269 THR A N 1
ATOM 2142 C CA . THR A 1 269 ? 17.556 -9.881 -8.349 1.00 48.09 269 THR A CA 1
ATOM 2143 C C . THR A 1 269 ? 17.550 -11.303 -7.793 1.00 48.09 269 THR A C 1
ATOM 2145 O O . THR A 1 269 ? 16.979 -12.186 -8.419 1.00 48.09 269 THR A O 1
ATOM 2148 N N . CYS A 1 270 ? 18.086 -11.508 -6.585 1.00 43.97 270 CYS A N 1
ATOM 2149 C CA . CYS A 1 270 ? 18.061 -12.807 -5.906 1.00 43.97 270 CYS A CA 1
ATOM 2150 C C . CYS A 1 270 ? 16.732 -13.132 -5.198 1.00 43.97 270 CYS A C 1
ATOM 2152 O O . CYS A 1 270 ? 16.507 -14.287 -4.871 1.00 43.97 270 CYS A O 1
ATOM 2154 N N . ILE A 1 271 ? 15.861 -12.146 -4.939 1.00 46.81 271 ILE A N 1
ATOM 2155 C CA . ILE A 1 271 ? 14.509 -12.379 -4.381 1.00 46.81 271 ILE A CA 1
ATOM 2156 C C . ILE A 1 271 ? 13.468 -12.591 -5.501 1.00 46.81 271 ILE A C 1
ATOM 2158 O O . ILE A 1 271 ? 12.373 -13.086 -5.246 1.00 46.81 271 ILE A O 1
ATOM 2162 N N . CYS A 1 272 ? 13.806 -12.236 -6.744 1.00 40.81 272 CYS A N 1
ATOM 2163 C CA . CYS A 1 272 ? 12.965 -12.434 -7.927 1.00 40.81 272 CYS A CA 1
ATOM 2164 C C . CYS A 1 272 ? 13.355 -13.661 -8.781 1.00 40.81 272 CYS A C 1
ATOM 2166 O O . CYS A 1 272 ? 12.793 -13.811 -9.867 1.00 40.81 272 CYS A O 1
ATOM 2168 N N . PHE A 1 273 ? 14.286 -14.504 -8.319 1.00 36.06 273 PHE A N 1
ATOM 2169 C CA . PHE A 1 273 ? 14.597 -15.816 -8.902 1.00 36.06 273 PHE A CA 1
ATOM 2170 C C . PHE A 1 273 ? 14.181 -16.941 -7.956 1.00 36.06 273 PHE A C 1
ATOM 2172 O O . PHE A 1 273 ? 14.371 -16.773 -6.731 1.00 36.06 273 PHE A O 1
#

InterPro domains:
  IPR009548 PRKR-interacting protein 1 [PF06658] (4-126)
  IPR009548 PRKR-interacting protein 1 [PTHR13507] (1-126)
  IPR012446 Calcium release-activated calcium channel protein [PF07856] (188-267)
  IPR038350 Orai superfamily [G3DSA:1.20.140.140] (179-270)